Protein AF-A0A925XGK1-F1 (afdb_monomer)

Structure (mmCIF, N/CA/C/O backbone):
data_AF-A0A925XGK1-F1
#
_entry.id   AF-A0A925XGK1-F1
#
loop_
_atom_site.group_PDB
_atom_site.id
_atom_site.type_symbol
_atom_site.label_atom_id
_atom_site.label_alt_id
_atom_site.label_comp_id
_atom_site.label_asym_id
_atom_site.label_entity_id
_atom_site.label_seq_id
_atom_site.pdbx_PDB_ins_code
_atom_site.Cartn_x
_atom_site.Cartn_y
_atom_site.Cartn_z
_atom_site.occupancy
_atom_site.B_iso_or_equiv
_atom_site.auth_seq_id
_atom_site.auth_comp_id
_atom_site.auth_asym_id
_atom_site.auth_atom_id
_atom_site.pdbx_PDB_model_num
ATOM 1 N N . TYR A 1 1 ? 13.529 5.494 22.001 1.00 46.81 1 TYR A N 1
ATOM 2 C CA . TYR A 1 1 ? 13.544 4.474 20.937 1.00 46.81 1 TYR A CA 1
ATOM 3 C C . TYR A 1 1 ? 12.611 4.775 19.747 1.00 46.81 1 TYR A C 1
ATOM 5 O O . TYR A 1 1 ? 12.605 3.962 18.846 1.00 46.81 1 TYR A O 1
ATOM 13 N N . GLY A 1 2 ? 11.922 5.930 19.652 1.00 55.75 2 GLY A N 1
ATOM 14 C CA . GLY A 1 2 ? 11.015 6.259 18.523 1.00 55.75 2 GLY A CA 1
ATOM 15 C C . GLY A 1 2 ? 11.553 7.299 17.528 1.00 55.75 2 GLY A C 1
ATOM 16 O O . GLY A 1 2 ? 10.854 8.252 17.202 1.00 55.75 2 GLY A O 1
ATOM 17 N N . GLY A 1 3 ? 12.826 7.194 17.136 1.00 71.06 3 GLY A N 1
ATOM 18 C CA . GLY A 1 3 ? 13.489 8.176 16.258 1.00 71.06 3 GLY A CA 1
ATOM 19 C C . GLY A 1 3 ? 13.771 7.683 14.837 1.00 71.06 3 GLY A C 1
ATOM 20 O O . GLY A 1 3 ? 14.239 8.467 14.012 1.00 71.06 3 GLY A O 1
ATOM 21 N N . HIS A 1 4 ? 13.531 6.398 14.554 1.00 84.62 4 HIS A N 1
ATOM 22 C CA . HIS A 1 4 ? 13.812 5.815 13.245 1.00 84.62 4 HIS A CA 1
ATOM 23 C C . HIS A 1 4 ? 12.604 5.981 12.326 1.00 84.62 4 HIS A C 1
ATOM 25 O O . HIS A 1 4 ? 11.473 5.666 12.690 1.00 84.62 4 HIS A O 1
ATOM 31 N N . ILE A 1 5 ? 12.849 6.497 11.125 1.00 86.88 5 ILE A N 1
ATOM 32 C CA . ILE A 1 5 ? 11.824 6.633 10.094 1.00 86.88 5 ILE A CA 1
ATOM 33 C C . ILE A 1 5 ? 11.998 5.461 9.142 1.00 86.88 5 ILE A C 1
ATOM 35 O O . ILE A 1 5 ? 13.037 5.348 8.484 1.00 86.88 5 ILE A O 1
ATOM 39 N N . LYS A 1 6 ? 10.962 4.622 9.051 1.00 89.31 6 LYS A N 1
ATOM 40 C CA . LYS A 1 6 ? 10.951 3.443 8.178 1.00 89.31 6 LYS A CA 1
ATOM 41 C C . LYS A 1 6 ? 11.207 3.874 6.740 1.00 89.31 6 LYS A C 1
ATOM 43 O O . LYS A 1 6 ? 10.460 4.708 6.222 1.00 89.31 6 LYS A O 1
ATOM 48 N N . GLY A 1 7 ? 12.207 3.295 6.081 1.00 92.56 7 GLY A N 1
ATOM 49 C CA . GLY A 1 7 ? 12.315 3.396 4.621 1.00 92.56 7 GLY A CA 1
ATOM 50 C C . GLY A 1 7 ? 11.130 2.694 3.935 1.00 92.56 7 GLY A C 1
ATOM 51 O O . GLY A 1 7 ? 10.443 1.909 4.588 1.00 92.56 7 GLY A O 1
ATOM 52 N N . PRO A 1 8 ? 10.866 2.929 2.642 1.00 94.31 8 PRO A N 1
ATOM 53 C CA . PRO A 1 8 ? 9.754 2.292 1.927 1.00 94.31 8 PRO A CA 1
ATOM 54 C C . PRO A 1 8 ? 9.686 0.764 2.040 1.00 94.31 8 PRO A C 1
ATOM 56 O O . PRO A 1 8 ? 8.623 0.213 2.320 1.00 94.31 8 PRO A O 1
ATOM 59 N N . VAL A 1 9 ? 10.821 0.075 1.884 1.00 94.00 9 VAL A N 1
ATOM 60 C CA . VAL A 1 9 ? 10.890 -1.392 2.017 1.00 94.00 9 VAL A CA 1
ATOM 61 C C . VAL A 1 9 ? 10.566 -1.823 3.445 1.00 94.00 9 VAL A C 1
ATOM 63 O O . VAL A 1 9 ? 9.753 -2.715 3.663 1.00 94.00 9 VAL A O 1
ATOM 66 N N . GLU A 1 10 ? 11.176 -1.166 4.432 1.00 93.12 10 GLU A N 1
ATOM 67 C CA . GLU A 1 10 ? 10.929 -1.452 5.845 1.00 93.12 10 GLU A CA 1
ATOM 68 C C . GLU A 1 10 ? 9.467 -1.195 6.221 1.00 93.12 10 GLU A C 1
ATOM 70 O O . GLU A 1 10 ? 8.875 -1.984 6.955 1.00 93.12 10 GLU A O 1
ATOM 75 N N . HIS A 1 11 ? 8.872 -0.125 5.695 1.00 92.94 11 HIS A N 1
ATOM 76 C CA . HIS A 1 11 ? 7.476 0.231 5.909 1.00 92.94 11 HIS A CA 1
ATOM 77 C C . HIS A 1 11 ? 6.541 -0.865 5.388 1.00 92.94 11 HIS A C 1
ATOM 79 O O . HIS A 1 11 ? 5.687 -1.334 6.139 1.00 92.94 11 HIS A O 1
ATOM 85 N N . LEU A 1 12 ? 6.752 -1.330 4.152 1.00 94.12 12 LEU A N 1
ATOM 86 C CA . LEU A 1 12 ? 5.926 -2.372 3.541 1.00 94.12 12 LEU A CA 1
ATOM 87 C C . LEU A 1 12 ? 6.103 -3.734 4.227 1.00 94.12 12 LEU A C 1
ATOM 89 O O . LEU A 1 12 ? 5.119 -4.399 4.537 1.00 94.12 12 LEU A O 1
ATOM 93 N N . VAL A 1 13 ? 7.337 -4.127 4.558 1.00 94.00 13 VAL A N 1
ATOM 94 C CA . VAL A 1 13 ? 7.600 -5.371 5.306 1.00 94.00 13 VAL A CA 1
ATOM 95 C C . VAL A 1 13 ? 6.985 -5.315 6.707 1.00 94.00 13 VAL A C 1
ATOM 97 O O . VAL A 1 13 ? 6.433 -6.305 7.185 1.00 94.00 13 VAL A O 1
ATOM 100 N N . THR A 1 14 ? 7.060 -4.165 7.376 1.00 93.00 14 THR A N 1
ATOM 101 C CA . THR A 1 14 ? 6.444 -3.960 8.694 1.00 93.00 14 THR A CA 1
ATOM 102 C C . THR A 1 14 ? 4.926 -4.071 8.606 1.00 93.00 14 THR A C 1
ATOM 104 O O . THR A 1 14 ? 4.324 -4.784 9.405 1.00 93.00 14 THR A O 1
ATOM 107 N N . LEU A 1 15 ? 4.319 -3.449 7.593 1.00 94.19 15 LEU A N 1
ATOM 108 C CA . LEU A 1 15 ? 2.895 -3.573 7.297 1.00 94.19 15 LEU A CA 1
ATOM 109 C C . LEU A 1 15 ? 2.492 -5.036 7.101 1.00 94.19 15 LEU A C 1
ATOM 111 O O . LEU A 1 15 ? 1.549 -5.499 7.739 1.00 94.19 15 LEU A O 1
ATOM 115 N N . MET A 1 16 ? 3.244 -5.783 6.291 1.00 94.56 16 MET A N 1
ATOM 116 C CA . MET A 1 16 ? 2.980 -7.203 6.062 1.00 94.56 16 MET A CA 1
ATOM 117 C C . MET A 1 16 ? 3.029 -8.019 7.354 1.00 94.56 16 MET A C 1
ATOM 119 O O . MET A 1 16 ? 2.126 -8.808 7.622 1.00 94.56 16 MET A O 1
ATOM 123 N N . LYS A 1 17 ? 4.035 -7.777 8.200 1.00 94.25 17 LYS A N 1
ATOM 124 C CA . LYS A 1 17 ? 4.148 -8.433 9.510 1.00 94.25 17 LYS A CA 1
ATOM 125 C C . LYS A 1 17 ? 2.985 -8.090 10.436 1.00 94.25 17 LYS A C 1
ATOM 127 O O . LYS A 1 17 ? 2.462 -8.978 11.106 1.00 94.25 17 LYS A O 1
ATOM 132 N N . HIS A 1 18 ? 2.554 -6.830 10.470 1.00 94.88 18 HIS A N 1
ATOM 133 C CA . HIS A 1 18 ? 1.402 -6.424 11.272 1.00 94.88 18 HIS A CA 1
ATOM 134 C C . HIS A 1 18 ? 0.115 -7.107 10.805 1.00 94.88 18 HIS A C 1
ATOM 136 O O . HIS A 1 18 ? -0.667 -7.543 11.645 1.00 94.88 18 HIS A O 1
ATOM 142 N N . LEU A 1 19 ? -0.073 -7.281 9.499 1.00 95.56 19 LEU A N 1
ATOM 143 C CA . LEU A 1 19 ? -1.229 -7.989 8.945 1.00 95.56 19 LEU A CA 1
ATOM 144 C C . LEU A 1 19 ? -1.120 -9.521 9.030 1.00 95.56 19 LEU A C 1
ATOM 146 O O . LEU A 1 19 ? -2.114 -10.200 8.812 1.00 95.56 19 LEU A O 1
ATOM 150 N N . GLY A 1 20 ? 0.046 -10.073 9.385 1.00 94.62 20 GLY A N 1
ATOM 151 C CA . GLY A 1 20 ? 0.262 -11.525 9.410 1.00 94.62 20 GLY A CA 1
ATOM 152 C C . GLY A 1 20 ? 0.371 -12.140 8.012 1.00 94.62 20 GLY A C 1
ATOM 153 O O . GLY A 1 20 ? -0.031 -13.276 7.808 1.00 94.62 20 GLY A O 1
ATOM 154 N N . ILE A 1 21 ? 0.876 -11.376 7.042 1.00 94.38 21 ILE A N 1
ATOM 155 C CA . ILE A 1 21 ? 1.045 -11.830 5.662 1.00 94.38 21 ILE A CA 1
ATOM 156 C C . ILE A 1 21 ? 2.340 -12.646 5.551 1.00 94.38 21 ILE A C 1
ATOM 158 O O . ILE A 1 21 ? 3.432 -12.108 5.749 1.00 94.38 21 ILE A O 1
ATOM 162 N N . ASP A 1 22 ? 2.216 -13.915 5.158 1.00 89.56 22 ASP A N 1
ATOM 163 C CA . ASP A 1 22 ? 3.345 -14.854 5.050 1.00 89.56 22 ASP A CA 1
ATOM 164 C C . ASP A 1 22 ? 4.051 -14.839 3.684 1.00 89.56 22 ASP A C 1
ATOM 166 O O . ASP A 1 22 ? 5.193 -15.284 3.559 1.00 89.56 22 ASP A O 1
ATOM 170 N N . ALA A 1 23 ? 3.392 -14.319 2.646 1.00 89.56 23 ALA A N 1
ATOM 171 C CA . ALA A 1 23 ? 3.915 -14.283 1.283 1.00 89.56 23 ALA A CA 1
ATOM 172 C C . ALA A 1 23 ? 3.747 -12.899 0.653 1.00 89.56 23 ALA A C 1
ATOM 174 O O . ALA A 1 23 ? 2.714 -12.247 0.807 1.00 89.56 23 ALA A O 1
ATOM 175 N N . VAL A 1 24 ? 4.765 -12.457 -0.089 1.00 90.19 24 VAL A N 1
ATOM 176 C CA . VAL A 1 24 ? 4.734 -11.178 -0.810 1.00 90.19 24 VAL A CA 1
ATOM 177 C C . VAL A 1 24 ? 3.602 -11.203 -1.838 1.00 90.19 24 VAL A C 1
ATOM 179 O O . VAL A 1 24 ? 3.591 -12.102 -2.679 1.00 90.19 24 VAL A O 1
ATOM 182 N N . PRO A 1 25 ? 2.647 -10.256 -1.788 1.00 91.06 25 PRO A N 1
ATOM 183 C CA . PRO A 1 25 ? 1.594 -10.185 -2.785 1.00 91.06 25 PRO A CA 1
ATOM 184 C C . PRO A 1 25 ? 2.161 -9.767 -4.141 1.00 91.06 25 PRO A C 1
ATOM 186 O O . PRO A 1 25 ? 3.125 -9.005 -4.214 1.00 91.06 25 PRO A O 1
ATOM 189 N N . GLY A 1 26 ? 1.533 -10.231 -5.220 1.00 89.19 26 GLY A N 1
ATOM 190 C CA . GLY A 1 26 ? 1.741 -9.619 -6.532 1.00 89.19 26 GLY A CA 1
ATOM 191 C C . GLY A 1 26 ? 0.757 -8.486 -6.825 1.00 89.19 26 GLY A C 1
ATOM 192 O O . GLY A 1 26 ? 0.951 -7.752 -7.791 1.00 89.19 26 GLY A O 1
ATOM 193 N N . VAL A 1 27 ? -0.285 -8.328 -5.997 1.00 90.44 27 VAL A N 1
ATOM 194 C CA . VAL A 1 27 ? -1.252 -7.222 -6.059 1.00 90.44 27 VAL A CA 1
ATOM 195 C C . VAL A 1 27 ? -1.419 -6.587 -4.666 1.00 90.44 27 VAL A C 1
ATOM 197 O O . VAL A 1 27 ? -2.024 -7.215 -3.793 1.00 90.44 27 VAL A O 1
ATOM 200 N N . PRO A 1 28 ? -0.912 -5.366 -4.424 1.00 90.75 28 PRO A N 1
ATOM 201 C CA . PRO A 1 28 ? -0.033 -4.592 -5.304 1.00 90.75 28 PRO A CA 1
ATOM 202 C C . PRO A 1 28 ? 1.344 -5.255 -5.471 1.00 90.75 28 PRO A C 1
ATOM 204 O O . PRO A 1 28 ? 1.774 -6.035 -4.622 1.00 90.75 28 PRO A O 1
ATOM 207 N N . ASP A 1 29 ? 2.042 -4.936 -6.566 1.00 89.94 29 ASP A N 1
ATOM 208 C CA . ASP A 1 29 ? 3.413 -5.408 -6.786 1.00 89.94 29 ASP A CA 1
ATOM 209 C C . ASP A 1 29 ? 4.374 -4.733 -5.799 1.00 89.94 29 ASP A C 1
ATOM 211 O O . ASP A 1 29 ? 4.444 -3.505 -5.713 1.00 89.94 29 ASP A O 1
ATOM 215 N N . PHE A 1 30 ? 5.151 -5.543 -5.079 1.00 90.94 30 PHE A N 1
ATOM 216 C CA . PHE A 1 30 ? 6.044 -5.064 -4.024 1.00 90.94 30 PHE A CA 1
ATOM 217 C C . PHE A 1 30 ? 7.051 -4.018 -4.517 1.00 90.94 30 PHE A C 1
ATOM 219 O O . PHE A 1 30 ? 7.270 -3.003 -3.849 1.00 90.94 30 PHE A O 1
ATOM 226 N N . ASN A 1 31 ? 7.668 -4.239 -5.682 1.00 90.38 31 ASN A N 1
ATOM 227 C CA . ASN A 1 31 ? 8.675 -3.321 -6.201 1.00 90.38 31 ASN A CA 1
ATOM 228 C C . ASN A 1 31 ? 8.020 -2.000 -6.628 1.00 90.38 31 ASN A C 1
ATOM 230 O O . ASN A 1 31 ? 8.507 -0.934 -6.248 1.00 90.38 31 ASN A O 1
ATOM 234 N N . GLN A 1 32 ? 6.877 -2.056 -7.318 1.00 89.50 32 GLN A N 1
ATOM 235 C CA . GLN A 1 32 ? 6.096 -0.867 -7.680 1.00 89.50 32 GLN A CA 1
ATOM 236 C C . GLN A 1 32 ? 5.691 -0.049 -6.452 1.00 89.50 32 GLN A C 1
ATOM 238 O O . GLN A 1 32 ? 5.907 1.164 -6.432 1.00 89.50 32 GLN A O 1
ATOM 243 N N . SER A 1 33 ? 5.196 -0.698 -5.395 1.00 93.06 33 SER A N 1
ATOM 244 C CA . SER A 1 33 ? 4.859 -0.016 -4.143 1.00 93.06 33 SER A CA 1
ATOM 245 C C . SER A 1 33 ? 6.078 0.683 -3.528 1.00 93.06 33 SER A C 1
ATOM 247 O O . SER A 1 33 ? 5.979 1.826 -3.078 1.00 93.06 33 SER A O 1
ATOM 249 N N . THR A 1 34 ? 7.257 0.050 -3.540 1.00 94.12 34 THR A N 1
ATOM 250 C CA . THR A 1 34 ? 8.485 0.682 -3.023 1.00 94.12 34 THR A CA 1
ATOM 251 C C . THR A 1 34 ? 8.981 1.837 -3.896 1.00 94.12 34 THR A C 1
ATOM 253 O O . THR A 1 34 ? 9.398 2.865 -3.355 1.00 94.12 34 THR A O 1
ATOM 256 N N . ILE A 1 35 ? 8.853 1.732 -5.224 1.00 92.94 35 ILE A N 1
ATOM 257 C CA . ILE A 1 35 ? 9.182 2.799 -6.182 1.00 92.94 35 ILE A CA 1
ATOM 258 C C . ILE A 1 35 ? 8.266 4.007 -5.984 1.00 92.94 35 ILE A C 1
ATOM 260 O O . ILE A 1 35 ? 8.761 5.132 -5.938 1.00 92.94 35 ILE A O 1
ATOM 264 N N . ALA A 1 36 ? 6.958 3.793 -5.810 1.00 92.38 36 ALA A N 1
ATOM 265 C CA . ALA A 1 36 ? 5.984 4.862 -5.569 1.00 92.38 36 ALA A CA 1
ATOM 266 C C . ALA A 1 36 ? 6.299 5.665 -4.294 1.00 92.38 36 ALA A C 1
ATOM 268 O O . ALA A 1 36 ? 6.043 6.865 -4.218 1.00 92.38 36 ALA A O 1
ATOM 269 N N . MET A 1 37 ? 6.913 5.012 -3.307 1.00 93.62 37 MET A N 1
ATOM 270 C CA . MET A 1 37 ? 7.408 5.630 -2.075 1.00 93.62 37 MET A CA 1
ATOM 271 C C . MET A 1 37 ? 8.868 6.127 -2.177 1.00 93.62 37 MET A C 1
ATOM 273 O O . MET A 1 37 ? 9.430 6.599 -1.189 1.00 93.62 37 MET A O 1
ATOM 277 N N . GLY A 1 38 ? 9.486 6.042 -3.358 1.00 91.12 38 GLY A N 1
ATOM 278 C CA . GLY A 1 38 ? 10.793 6.617 -3.689 1.00 91.12 38 GLY A CA 1
ATOM 279 C C . GLY A 1 38 ? 12.007 5.697 -3.505 1.00 91.12 38 GLY A C 1
ATOM 280 O O . GLY A 1 38 ? 13.137 6.156 -3.674 1.00 91.12 38 GLY A O 1
ATOM 281 N N . GLN A 1 39 ? 11.821 4.410 -3.196 1.00 93.88 39 GLN A N 1
ATOM 282 C CA . GLN A 1 39 ? 12.909 3.430 -3.099 1.00 93.88 39 GLN A CA 1
ATOM 283 C C . GLN A 1 39 ? 12.781 2.372 -4.196 1.00 93.88 39 GLN A C 1
ATOM 285 O O . GLN A 1 39 ? 12.092 1.372 -4.037 1.00 93.88 39 GLN A O 1
ATOM 290 N N . HIS A 1 40 ? 13.493 2.570 -5.304 1.00 93.00 40 HIS A N 1
ATOM 291 C CA . HIS A 1 40 ? 13.595 1.562 -6.357 1.00 93.00 40 HIS A CA 1
ATOM 292 C C . HIS A 1 40 ? 14.644 0.511 -5.982 1.00 93.00 40 HIS A C 1
ATOM 294 O O . HIS A 1 40 ? 15.832 0.827 -5.947 1.00 93.00 40 HIS A O 1
ATOM 300 N N . LEU A 1 41 ? 14.225 -0.722 -5.690 1.00 90.56 41 LEU A N 1
ATOM 301 C CA . LEU A 1 41 ? 15.137 -1.810 -5.328 1.00 90.56 41 LEU A CA 1
ATOM 302 C C . LEU A 1 41 ? 16.168 -2.086 -6.427 1.00 90.56 41 LEU A C 1
ATOM 304 O O . LEU A 1 41 ? 15.856 -2.028 -7.610 1.00 90.56 41 LEU A O 1
ATOM 308 N N . LEU A 1 42 ? 17.402 -2.400 -6.016 1.00 91.38 42 LEU A N 1
ATOM 309 C CA . LEU A 1 42 ? 18.543 -2.686 -6.904 1.00 91.38 42 LEU A CA 1
ATOM 310 C C . LEU A 1 42 ? 18.936 -1.542 -7.860 1.00 91.38 42 LEU A C 1
ATOM 312 O O . LEU A 1 42 ? 19.845 -1.711 -8.666 1.00 91.38 42 LEU A O 1
ATOM 316 N N . ASN A 1 43 ? 18.312 -0.369 -7.737 1.00 92.25 43 ASN A N 1
ATOM 317 C CA . ASN A 1 43 ? 18.595 0.809 -8.548 1.00 92.25 43 ASN A CA 1
ATOM 318 C C . ASN A 1 43 ? 18.798 2.045 -7.650 1.00 92.25 43 ASN A C 1
ATOM 320 O O . ASN A 1 43 ? 17.936 2.932 -7.596 1.00 92.25 43 ASN A O 1
ATOM 324 N N . PRO A 1 44 ? 19.898 2.089 -6.873 1.00 92.00 44 PRO A N 1
ATOM 325 C CA . PRO A 1 44 ? 20.175 3.210 -5.988 1.00 92.00 44 PRO A CA 1
ATOM 326 C C . PRO A 1 44 ? 20.477 4.487 -6.791 1.00 92.00 44 PRO A C 1
ATOM 328 O O . PRO A 1 44 ? 21.141 4.418 -7.824 1.00 92.00 44 PRO A O 1
ATOM 331 N N . PRO A 1 45 ? 20.055 5.670 -6.309 1.00 90.00 45 PRO A N 1
ATOM 332 C CA . PRO A 1 45 ? 20.274 6.932 -7.021 1.00 90.00 45 PRO A CA 1
ATOM 333 C C . PRO A 1 45 ? 21.741 7.395 -7.015 1.00 90.00 45 PRO A C 1
ATOM 335 O O . PRO A 1 45 ? 22.114 8.267 -7.793 1.00 90.00 45 PRO A O 1
ATOM 338 N N . SER A 1 46 ? 22.577 6.857 -6.122 1.00 90.75 46 SER A N 1
ATOM 339 C CA . SER A 1 46 ? 24.003 7.180 -6.028 1.00 90.75 46 SER A CA 1
ATOM 340 C C . SER A 1 46 ? 24.797 6.025 -5.414 1.00 90.75 46 SER A C 1
ATOM 342 O O . SER A 1 46 ? 24.219 5.087 -4.863 1.00 90.75 46 SER A O 1
ATOM 344 N N . VAL A 1 47 ? 26.129 6.139 -5.416 1.00 90.88 47 VAL A N 1
ATOM 345 C CA . VAL A 1 47 ? 27.035 5.206 -4.717 1.00 90.88 47 VAL A CA 1
ATOM 346 C C . VAL A 1 47 ? 26.789 5.121 -3.205 1.00 90.88 47 VAL A C 1
ATOM 348 O O . VAL A 1 47 ? 27.129 4.113 -2.596 1.00 90.88 47 VAL A O 1
ATOM 351 N N . ALA A 1 48 ? 26.170 6.142 -2.599 1.00 86.69 48 ALA A N 1
ATOM 352 C CA . ALA A 1 48 ? 25.795 6.136 -1.184 1.00 86.69 48 ALA A CA 1
ATOM 353 C C . ALA A 1 48 ? 24.479 5.379 -0.907 1.00 86.69 48 ALA A C 1
ATOM 355 O O . ALA A 1 48 ? 24.096 5.219 0.250 1.00 86.69 48 ALA A O 1
ATOM 356 N N . GLY A 1 49 ? 23.774 4.917 -1.945 1.00 90.75 49 GLY A N 1
ATOM 357 C CA . GLY A 1 49 ? 22.462 4.286 -1.815 1.00 90.75 49 GLY A CA 1
ATOM 358 C C . GLY A 1 49 ? 21.314 5.299 -1.796 1.00 90.75 49 GLY A C 1
ATOM 359 O O . GLY A 1 49 ? 21.372 6.335 -2.463 1.00 90.75 49 GLY A O 1
ATOM 360 N N . TRP A 1 50 ? 20.248 4.977 -1.055 1.00 91.69 50 TRP A N 1
ATOM 361 C CA . TRP A 1 50 ? 19.061 5.825 -0.893 1.00 91.69 50 TRP A CA 1
ATOM 362 C C . TRP A 1 50 ? 19.184 6.729 0.337 1.00 91.69 50 TRP A C 1
ATOM 364 O O . TRP A 1 50 ? 19.699 6.315 1.375 1.00 91.69 50 TRP A O 1
ATOM 374 N N . ALA A 1 51 ? 18.662 7.954 0.238 1.00 87.00 51 ALA A N 1
ATOM 375 C CA . ALA A 1 51 ? 18.588 8.863 1.378 1.00 87.00 51 ALA A CA 1
ATOM 376 C C . ALA A 1 51 ? 17.744 8.244 2.505 1.00 87.00 51 ALA A C 1
ATOM 378 O O . ALA A 1 51 ? 16.715 7.638 2.239 1.00 87.00 51 ALA A O 1
ATOM 379 N N . GLY A 1 52 ? 18.177 8.376 3.760 1.00 87.69 52 GLY A N 1
ATOM 380 C CA . GLY A 1 52 ? 17.491 7.812 4.928 1.00 87.69 52 GLY A CA 1
ATOM 381 C C . GLY A 1 52 ? 16.751 8.850 5.776 1.00 87.69 52 GLY A C 1
ATOM 382 O O . GLY A 1 52 ? 16.877 10.061 5.582 1.00 87.69 52 GLY A O 1
ATOM 383 N N . GLY A 1 53 ? 16.010 8.375 6.780 1.00 87.62 53 GLY A N 1
ATOM 384 C CA . GLY A 1 53 ? 15.432 9.231 7.816 1.00 87.62 53 GLY A CA 1
ATOM 385 C C . GLY A 1 53 ? 14.366 10.197 7.288 1.00 87.62 53 GLY A C 1
ATOM 386 O O . GLY A 1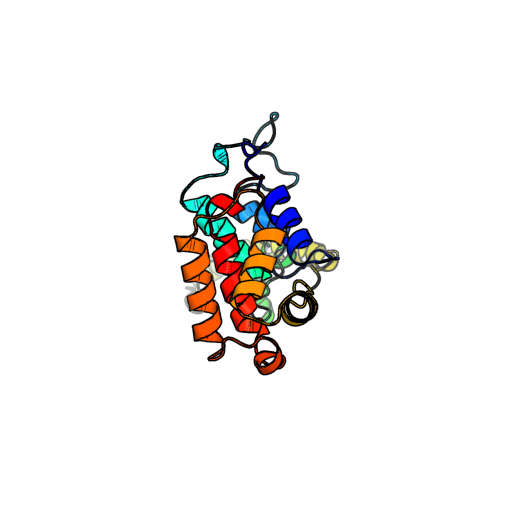 53 ? 13.446 9.800 6.577 1.00 87.62 53 GLY A O 1
ATOM 387 N N . LYS A 1 54 ? 14.494 11.487 7.636 1.00 88.00 54 LYS A N 1
ATOM 388 C CA . LYS A 1 54 ? 13.507 12.537 7.308 1.00 88.00 54 LYS A CA 1
ATOM 389 C C . LYS A 1 54 ? 13.286 12.737 5.807 1.00 88.00 54 LYS A C 1
ATOM 391 O O . LYS A 1 54 ? 12.234 13.238 5.433 1.00 88.00 54 LYS A O 1
ATOM 396 N N . ALA A 1 55 ? 14.226 12.314 4.959 1.00 88.19 55 ALA A N 1
ATOM 397 C CA . ALA A 1 55 ? 14.060 12.357 3.506 1.00 88.19 55 ALA A CA 1
ATOM 398 C C . ALA A 1 55 ? 12.840 11.547 3.023 1.00 88.19 55 ALA A C 1
ATOM 400 O O . ALA A 1 55 ? 12.257 11.875 1.994 1.00 88.19 55 ALA A O 1
ATOM 401 N N . TRP A 1 56 ? 12.414 10.536 3.791 1.00 90.25 56 TRP A N 1
ATOM 402 C CA . TRP A 1 56 ? 11.240 9.718 3.485 1.00 90.25 56 TRP A CA 1
ATOM 403 C C . TRP A 1 56 ? 9.906 10.298 3.963 1.00 90.25 56 TRP A C 1
ATOM 405 O O . TRP A 1 56 ? 8.865 9.675 3.747 1.00 90.25 56 TRP A O 1
ATOM 415 N N . ILE A 1 57 ? 9.921 11.462 4.617 1.00 88.38 57 ILE A N 1
ATOM 416 C CA . ILE A 1 57 ? 8.726 12.129 5.138 1.00 88.38 57 ILE A CA 1
ATOM 417 C C . ILE A 1 57 ? 8.576 13.463 4.422 1.00 88.38 57 ILE A C 1
ATOM 419 O O . ILE A 1 57 ? 9.094 14.498 4.835 1.00 88.38 57 ILE A O 1
ATOM 423 N N . THR A 1 58 ? 7.836 13.412 3.321 1.00 89.94 58 THR A N 1
ATOM 424 C CA . THR A 1 58 ? 7.348 14.576 2.583 1.00 89.94 58 THR A CA 1
ATOM 425 C C . THR A 1 58 ? 5.839 14.423 2.393 1.00 89.94 58 THR A C 1
ATOM 427 O O . THR A 1 58 ? 5.345 13.293 2.439 1.00 89.94 58 THR A O 1
ATOM 430 N N . PRO A 1 59 ? 5.082 15.509 2.150 1.00 89.44 59 PRO A N 1
ATOM 431 C CA . PRO A 1 59 ? 3.642 15.402 1.912 1.00 89.44 59 PRO A CA 1
ATOM 432 C C . PRO A 1 59 ? 3.286 14.381 0.819 1.00 89.44 59 PRO A C 1
ATOM 434 O O . PRO A 1 59 ? 2.394 13.560 1.010 1.00 89.44 59 PRO A O 1
ATOM 437 N N . GLY A 1 60 ? 4.040 14.362 -0.287 1.00 91.06 60 GLY A N 1
ATOM 438 C CA . GLY A 1 60 ? 3.83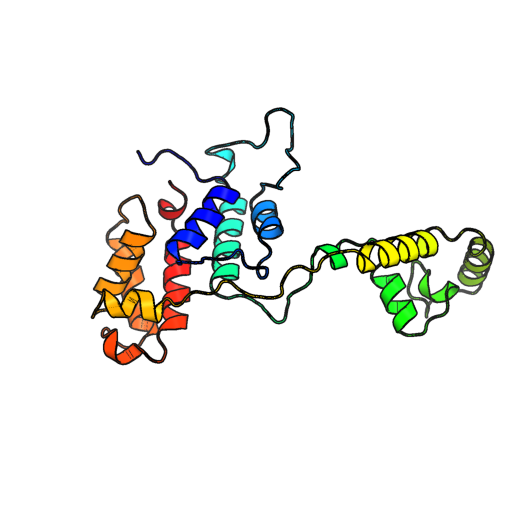0 13.404 -1.377 1.00 91.06 60 GLY A CA 1
ATOM 439 C C . GLY A 1 60 ? 4.111 11.953 -0.976 1.00 91.06 60 GLY A C 1
ATOM 440 O O . GLY A 1 60 ? 3.334 11.063 -1.310 1.00 91.06 60 GLY A O 1
ATOM 441 N N . LEU A 1 61 ? 5.176 11.705 -0.208 1.00 91.69 61 LEU A N 1
ATOM 442 C CA . LEU A 1 61 ? 5.516 10.354 0.247 1.00 91.69 61 LEU A CA 1
ATOM 443 C C . LEU A 1 61 ? 4.568 9.830 1.330 1.00 91.69 61 LEU A C 1
ATOM 445 O O . LEU A 1 61 ? 4.315 8.630 1.380 1.00 91.69 61 LEU A O 1
ATOM 449 N N . LEU A 1 62 ? 4.014 10.706 2.172 1.00 91.38 62 LEU A N 1
ATOM 450 C CA . LEU A 1 62 ? 2.972 10.327 3.130 1.00 91.38 62 LEU A CA 1
ATOM 451 C C . LEU A 1 62 ? 1.696 9.871 2.412 1.00 91.38 62 LEU A C 1
ATOM 453 O O . LEU A 1 62 ? 1.128 8.844 2.779 1.00 91.38 62 LEU A O 1
ATOM 457 N N . ILE A 1 63 ? 1.298 10.573 1.345 1.00 92.75 63 ILE A N 1
ATOM 458 C CA . ILE A 1 63 ? 0.183 10.150 0.485 1.00 92.75 63 ILE A CA 1
ATOM 459 C C . ILE A 1 63 ? 0.502 8.804 -0.178 1.00 92.75 63 ILE A C 1
ATOM 461 O O . ILE A 1 63 ? -0.324 7.896 -0.135 1.00 92.75 63 ILE A O 1
ATOM 465 N N . ALA A 1 64 ? 1.706 8.640 -0.739 1.00 93.81 64 ALA A N 1
ATOM 466 C CA . ALA A 1 64 ? 2.115 7.385 -1.372 1.00 93.81 64 ALA A CA 1
ATOM 467 C C . ALA A 1 64 ? 2.049 6.192 -0.402 1.00 93.81 64 ALA A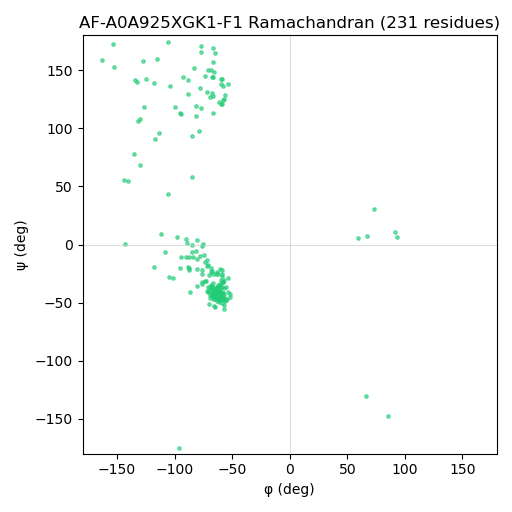 C 1
ATOM 469 O O . ALA A 1 64 ? 1.553 5.129 -0.764 1.00 93.81 64 ALA A O 1
ATOM 470 N N . ARG A 1 65 ? 2.479 6.377 0.850 1.00 94.31 65 ARG A N 1
ATOM 471 C CA . ARG A 1 65 ? 2.384 5.353 1.904 1.00 94.31 65 ARG A CA 1
ATOM 472 C C . ARG A 1 65 ? 0.942 4.987 2.236 1.00 94.31 65 ARG A C 1
ATOM 474 O O . ARG A 1 65 ? 0.623 3.804 2.317 1.00 94.31 65 ARG A O 1
ATOM 481 N N . GLY A 1 66 ? 0.068 5.985 2.381 1.00 93.75 66 GLY A N 1
ATOM 482 C CA . GLY A 1 66 ? -1.367 5.760 2.566 1.00 93.75 66 GLY A CA 1
ATOM 483 C C . GLY A 1 66 ? -1.974 4.976 1.399 1.00 93.75 66 GLY A C 1
ATOM 484 O O . GLY A 1 66 ? -2.690 4.000 1.618 1.00 93.75 66 GLY A O 1
ATOM 485 N N . ASN A 1 67 ? -1.621 5.334 0.162 1.00 94.00 67 ASN A N 1
ATOM 486 C CA . ASN A 1 67 ? -2.080 4.626 -1.034 1.00 94.00 67 ASN A CA 1
ATOM 487 C C . ASN A 1 67 ? -1.613 3.166 -1.052 1.00 94.00 67 ASN A C 1
ATOM 489 O O . ASN A 1 67 ? -2.435 2.286 -1.278 1.00 94.00 67 ASN A O 1
ATOM 493 N N . VAL A 1 68 ? -0.346 2.890 -0.728 1.00 94.19 68 VAL A N 1
ATOM 494 C CA . VAL A 1 68 ? 0.170 1.513 -0.632 1.00 94.19 68 VAL A CA 1
ATOM 495 C C . VAL A 1 68 ? -0.561 0.725 0.456 1.00 94.19 68 VAL A C 1
ATOM 497 O O . VAL A 1 68 ? -0.947 -0.419 0.229 1.00 94.19 68 VAL A O 1
ATOM 500 N N . ALA A 1 69 ? -0.815 1.329 1.621 1.00 95.00 69 ALA A N 1
ATOM 501 C CA . ALA A 1 69 ? -1.610 0.683 2.662 1.00 95.00 69 ALA A CA 1
ATOM 502 C C . ALA A 1 69 ? -3.024 0.349 2.162 1.00 95.00 69 ALA A C 1
ATOM 504 O O . ALA A 1 69 ? -3.499 -0.765 2.366 1.00 95.00 69 ALA A O 1
ATOM 505 N N . ARG A 1 70 ? -3.675 1.281 1.455 1.00 94.94 70 ARG A N 1
ATOM 506 C CA . ARG A 1 70 ? -4.980 1.049 0.824 1.00 94.94 70 ARG A CA 1
ATOM 507 C C . ARG A 1 70 ? -4.924 -0.077 -0.205 1.00 94.94 70 ARG A C 1
ATOM 509 O O . ARG A 1 70 ? -5.816 -0.909 -0.198 1.00 94.94 70 ARG A O 1
ATOM 516 N N . GLU A 1 71 ? -3.913 -0.116 -1.064 1.00 93.25 71 GLU A N 1
ATOM 517 C CA . GLU A 1 71 ? -3.768 -1.153 -2.093 1.00 93.25 71 GLU A CA 1
ATOM 518 C C . GLU A 1 71 ? -3.570 -2.546 -1.483 1.00 93.25 71 GLU A C 1
ATOM 520 O O . GLU A 1 71 ? -4.131 -3.514 -1.984 1.00 93.25 71 GLU A O 1
ATOM 525 N N . VAL A 1 72 ? -2.820 -2.662 -0.381 1.00 94.56 72 VAL A N 1
ATOM 526 C CA . VAL A 1 72 ? -2.669 -3.940 0.336 1.00 94.56 72 VAL A CA 1
ATOM 527 C C . VAL A 1 72 ? -3.969 -4.340 1.043 1.00 94.56 72 VAL A C 1
ATOM 529 O O . VAL A 1 72 ? -4.331 -5.517 1.048 1.00 94.56 72 VAL A O 1
ATOM 532 N N . LEU A 1 73 ? -4.674 -3.376 1.645 1.00 95.19 73 LEU A N 1
ATOM 533 C CA . LEU A 1 73 ? -5.903 -3.627 2.402 1.00 95.19 73 LEU A CA 1
ATOM 534 C C . LEU A 1 73 ? -7.118 -3.877 1.511 1.00 95.19 73 LEU A C 1
ATOM 536 O O . LEU A 1 73 ? -7.985 -4.663 1.874 1.00 95.19 73 LEU A O 1
ATOM 540 N N . VAL A 1 74 ? -7.196 -3.221 0.361 1.00 93.25 74 VAL A N 1
ATOM 541 C CA . VAL A 1 74 ? -8.308 -3.294 -0.591 1.00 93.25 74 VAL A CA 1
ATOM 542 C C . VAL A 1 74 ? -7.710 -3.428 -1.998 1.00 93.25 74 VAL A C 1
ATOM 544 O O . VAL A 1 74 ? -7.609 -2.443 -2.735 1.00 93.25 74 VAL A O 1
ATOM 547 N N . PRO A 1 75 ? -7.249 -4.637 -2.360 1.00 90.19 75 PRO A N 1
ATOM 548 C CA . PRO A 1 75 ? -6.537 -4.875 -3.609 1.00 90.19 75 PRO A CA 1
ATOM 549 C C . PRO A 1 75 ? -7.477 -4.793 -4.816 1.00 90.19 75 PRO A C 1
ATOM 551 O O . PRO A 1 75 ? -8.519 -5.449 -4.855 1.00 90.19 75 PRO A O 1
ATOM 554 N N . ASP A 1 76 ? -7.077 -4.045 -5.846 1.00 87.75 76 ASP A N 1
ATOM 555 C CA . ASP A 1 76 ? -7.762 -4.061 -7.141 1.00 87.75 76 ASP A CA 1
ATOM 556 C C . ASP A 1 76 ? -7.240 -5.213 -8.010 1.00 87.75 76 ASP A C 1
ATOM 558 O O . ASP A 1 76 ? -6.254 -5.097 -8.740 1.00 87.75 76 ASP A O 1
ATOM 562 N N . MET A 1 77 ? -7.931 -6.348 -7.930 1.00 85.12 77 MET A N 1
ATOM 563 C CA . MET A 1 77 ? -7.633 -7.525 -8.750 1.00 85.12 77 MET A CA 1
ATOM 564 C C . MET A 1 77 ? -7.996 -7.324 -10.227 1.00 85.12 77 MET A C 1
ATOM 566 O O . MET A 1 77 ? -7.416 -7.973 -11.098 1.00 85.12 77 MET A O 1
ATOM 570 N N . THR A 1 78 ? -8.965 -6.453 -10.522 1.00 86.38 78 THR A N 1
ATOM 571 C CA . THR A 1 78 ? -9.480 -6.250 -11.885 1.00 86.38 78 THR A CA 1
ATOM 572 C C . THR A 1 78 ? -8.574 -5.342 -12.705 1.00 86.38 78 THR A C 1
ATOM 574 O O . THR A 1 78 ? -8.365 -5.584 -13.893 1.00 86.38 78 THR A O 1
ATOM 577 N N . GLY A 1 79 ? -7.976 -4.344 -12.055 1.00 81.88 79 GLY A N 1
ATOM 578 C CA . GLY A 1 79 ? -7.003 -3.429 -12.635 1.00 81.88 79 GLY A CA 1
ATOM 579 C C . GLY A 1 79 ? -5.582 -3.985 -12.716 1.00 81.88 79 GLY A C 1
ATOM 580 O O . GLY A 1 79 ? -4.683 -3.256 -13.140 1.00 81.88 79 GLY A O 1
ATOM 581 N N . PHE A 1 80 ? -5.343 -5.248 -12.335 1.00 82.06 80 PHE A N 1
ATOM 582 C CA . PHE A 1 80 ? -3.999 -5.822 -12.341 1.00 82.06 80 PHE A CA 1
ATOM 583 C C . PHE A 1 80 ? -3.368 -5.778 -13.738 1.00 82.06 80 PHE A C 1
ATOM 585 O O . PHE A 1 80 ? -3.842 -6.393 -14.699 1.00 82.06 80 PHE A O 1
ATOM 592 N N . ARG A 1 81 ? -2.221 -5.104 -13.824 1.00 78.31 81 ARG A N 1
ATOM 593 C CA . ARG A 1 81 ? -1.361 -5.080 -15.005 1.00 78.31 81 ARG A CA 1
ATOM 594 C C . ARG A 1 81 ? 0.035 -5.487 -14.581 1.00 78.31 81 ARG A C 1
ATOM 596 O O . ARG A 1 81 ? 0.662 -4.801 -13.782 1.00 78.31 81 ARG A O 1
ATOM 603 N N . ASP A 1 82 ? 0.519 -6.591 -15.141 1.00 79.69 82 ASP A N 1
ATOM 604 C CA . ASP A 1 82 ? 1.880 -7.039 -14.871 1.00 79.69 82 ASP A CA 1
ATOM 605 C C . ASP A 1 82 ? 2.865 -6.024 -15.456 1.00 79.69 82 ASP A C 1
ATOM 607 O O . ASP A 1 82 ? 2.950 -5.841 -16.677 1.00 79.69 82 ASP A O 1
ATOM 611 N N . TRP A 1 83 ? 3.593 -5.353 -14.565 1.00 71.56 83 TRP A N 1
ATOM 612 C CA . TRP A 1 83 ? 4.560 -4.326 -14.925 1.00 71.56 83 TRP A CA 1
ATOM 613 C C . TRP A 1 83 ? 5.607 -4.843 -15.913 1.00 71.56 83 TRP A C 1
ATOM 615 O O . TRP A 1 83 ? 5.973 -4.138 -16.854 1.00 71.56 83 TRP A O 1
ATOM 625 N N . ASN A 1 84 ? 6.028 -6.098 -15.769 1.00 75.25 84 ASN A N 1
ATOM 626 C CA . ASN A 1 84 ? 7.046 -6.686 -16.627 1.00 75.25 84 ASN A CA 1
ATOM 627 C C . ASN A 1 84 ? 6.575 -6.844 -18.083 1.00 75.25 84 ASN A C 1
ATOM 629 O O . ASN A 1 84 ? 7.388 -6.821 -19.006 1.00 75.25 84 ASN A O 1
ATOM 633 N N . PHE A 1 85 ? 5.261 -6.949 -18.304 1.00 74.75 85 PHE A N 1
ATOM 634 C CA . PHE A 1 85 ? 4.658 -6.955 -19.640 1.00 74.75 85 PHE A CA 1
ATOM 635 C C . PHE A 1 85 ? 4.173 -5.565 -20.079 1.00 74.75 85 PHE A C 1
ATOM 637 O O . PHE A 1 85 ? 4.001 -5.324 -21.272 1.00 74.75 85 PHE A O 1
ATOM 644 N N . ALA A 1 86 ? 3.956 -4.634 -19.150 1.00 66.19 86 ALA A N 1
ATOM 645 C CA . ALA A 1 86 ? 3.501 -3.279 -19.456 1.00 66.19 86 ALA A CA 1
ATOM 646 C C . ALA A 1 86 ? 4.645 -2.291 -19.755 1.00 66.19 86 ALA A C 1
ATOM 648 O O . ALA A 1 86 ? 4.399 -1.284 -20.413 1.00 66.19 86 ALA A O 1
ATOM 649 N N . ALA A 1 87 ? 5.880 -2.578 -19.329 1.00 60.59 87 ALA A N 1
ATOM 650 C CA . ALA A 1 87 ? 7.053 -1.714 -19.514 1.00 60.59 87 ALA A CA 1
ATOM 651 C C . ALA A 1 87 ? 7.634 -1.700 -20.951 1.00 60.59 87 ALA A C 1
ATOM 653 O O . ALA A 1 87 ? 8.632 -1.028 -21.210 1.00 60.59 87 ALA A O 1
ATOM 654 N N . GLY A 1 88 ? 7.042 -2.452 -21.887 1.00 61.69 88 GLY A N 1
ATOM 655 C CA . GLY A 1 88 ? 7.468 -2.504 -23.288 1.00 61.69 88 GLY A CA 1
ATOM 656 C C . GLY A 1 88 ? 7.106 -1.244 -24.078 1.00 61.69 88 GLY A C 1
ATOM 657 O O . GLY A 1 88 ? 6.043 -0.654 -23.894 1.00 61.69 88 GLY A O 1
ATOM 658 N N . THR A 1 89 ? 7.977 -0.858 -25.009 1.00 56.78 89 THR A N 1
ATOM 659 C CA . THR A 1 89 ? 7.916 0.412 -25.749 1.00 56.78 89 THR A CA 1
ATOM 660 C C . THR A 1 89 ? 6.833 0.501 -26.828 1.00 56.78 89 THR A C 1
ATOM 662 O O . THR A 1 89 ? 6.613 1.595 -27.335 1.00 56.78 89 THR A O 1
ATOM 665 N N . ASP A 1 90 ? 6.127 -0.581 -27.181 1.00 65.00 90 ASP A N 1
ATOM 666 C CA . ASP A 1 90 ? 5.165 -0.531 -28.298 1.00 65.00 90 ASP A CA 1
ATOM 667 C C . ASP A 1 90 ? 3.907 -1.395 -28.068 1.00 65.00 90 ASP A C 1
ATOM 669 O O . ASP A 1 90 ? 3.535 -2.266 -28.861 1.00 65.00 90 ASP A O 1
ATOM 673 N N . SER A 1 91 ? 3.217 -1.147 -26.946 1.00 70.44 91 SER A N 1
ATOM 674 C CA . SER A 1 91 ? 1.902 -1.758 -26.671 1.00 70.44 91 SER A CA 1
ATOM 675 C C . SER A 1 91 ? 0.870 -1.456 -27.769 1.00 70.44 91 SER A C 1
ATOM 677 O O . SER A 1 91 ? 0.025 -2.304 -28.058 1.00 70.44 91 SER A O 1
ATOM 679 N N . VAL A 1 92 ? 0.987 -0.289 -28.416 1.00 80.31 92 VAL A N 1
ATOM 680 C CA . VAL A 1 92 ? 0.131 0.166 -29.520 1.00 80.31 92 VAL A CA 1
ATOM 681 C C . VAL A 1 92 ? 0.385 -0.645 -30.785 1.00 80.31 92 VAL A C 1
ATOM 683 O O . VAL A 1 92 ? -0.567 -1.197 -31.332 1.00 80.31 92 VAL A O 1
ATOM 686 N N . LEU A 1 93 ? 1.644 -0.783 -31.217 1.00 84.06 93 LEU A N 1
ATOM 687 C CA . LEU A 1 93 ? 2.011 -1.643 -32.348 1.00 84.06 93 LEU A CA 1
ATOM 688 C C . LEU A 1 93 ? 1.518 -3.078 -32.125 1.00 84.06 93 LEU A C 1
ATOM 690 O O . LEU A 1 93 ? 0.847 -3.650 -32.982 1.00 84.06 93 LEU A O 1
ATOM 694 N N . GLY A 1 94 ? 1.763 -3.632 -30.935 1.00 82.94 94 GLY A N 1
ATOM 695 C CA . GLY A 1 94 ? 1.273 -4.961 -30.584 1.00 82.94 94 GLY A CA 1
ATOM 696 C C . GLY A 1 94 ? -0.253 -5.079 -30.569 1.00 82.94 94 GLY A C 1
ATOM 697 O O . GLY A 1 94 ? -0.768 -6.138 -30.916 1.00 82.94 94 GLY A O 1
ATOM 698 N N . SER A 1 95 ? -0.977 -4.031 -30.161 1.00 85.44 95 SER A N 1
ATOM 699 C CA . SER A 1 95 ? -2.445 -3.999 -30.237 1.00 85.44 95 SER A CA 1
ATOM 700 C C . SER A 1 95 ? -2.908 -4.011 -31.682 1.00 85.44 95 SER A C 1
ATOM 702 O O . SER A 1 95 ? -3.637 -4.914 -32.062 1.00 85.44 95 SER A O 1
ATOM 704 N N . ARG A 1 96 ? -2.395 -3.099 -32.511 1.00 87.94 96 ARG A N 1
ATOM 705 C CA . ARG A 1 96 ? -2.773 -2.981 -33.924 1.00 87.94 96 ARG A CA 1
ATOM 706 C C . ARG A 1 96 ? -2.516 -4.275 -34.698 1.00 87.94 96 ARG A C 1
ATOM 708 O O . ARG A 1 96 ? -3.376 -4.716 -35.449 1.00 87.94 96 ARG A O 1
ATOM 715 N N . LEU A 1 97 ? -1.388 -4.941 -34.454 1.00 86.69 97 LEU A N 1
ATOM 716 C CA . LEU A 1 97 ? -1.116 -6.250 -35.060 1.00 86.69 97 LEU A CA 1
ATOM 717 C C . LEU A 1 97 ? -2.136 -7.322 -34.631 1.00 86.69 97 LEU A C 1
ATOM 719 O O . LEU A 1 97 ? -2.511 -8.163 -35.443 1.00 86.69 97 LEU A O 1
ATOM 723 N N . ARG A 1 98 ? -2.611 -7.303 -33.376 1.00 86.06 98 ARG A N 1
ATOM 724 C CA . ARG A 1 98 ? -3.683 -8.207 -32.908 1.00 86.06 98 ARG A CA 1
ATOM 725 C C . ARG A 1 98 ? -5.058 -7.828 -33.453 1.00 86.06 98 ARG A C 1
ATOM 727 O O . ARG A 1 98 ? -5.869 -8.719 -33.680 1.00 86.06 98 ARG A O 1
ATOM 734 N N . ASP A 1 99 ? -5.285 -6.542 -33.685 1.00 90.12 99 ASP A N 1
ATOM 735 C CA . ASP A 1 99 ? -6.514 -6.001 -34.268 1.00 90.12 99 ASP A CA 1
ATOM 736 C C . ASP A 1 99 ? -6.579 -6.227 -35.795 1.00 90.12 99 ASP A C 1
ATOM 738 O O . ASP A 1 99 ? -7.574 -5.889 -36.430 1.00 90.12 99 ASP A O 1
ATOM 742 N N . GLY A 1 100 ? -5.538 -6.832 -36.388 1.00 88.75 100 GLY A N 1
ATOM 743 C CA . GLY A 1 100 ? -5.504 -7.259 -37.788 1.00 88.75 100 GLY A CA 1
ATOM 744 C C . GLY A 1 100 ? -4.945 -6.228 -38.769 1.00 88.75 100 GLY A C 1
ATOM 745 O O . GLY A 1 100 ? -5.058 -6.431 -39.976 1.00 88.75 100 GLY A O 1
ATOM 746 N N . TYR A 1 101 ? -4.341 -5.140 -38.283 1.00 87.56 101 TYR A N 1
ATOM 747 C CA . TYR A 1 101 ? -3.650 -4.180 -39.146 1.00 87.56 101 TYR A CA 1
ATOM 748 C C . TYR A 1 101 ? -2.410 -4.819 -39.788 1.00 87.56 101 TYR A C 1
ATOM 750 O O . TYR A 1 101 ? -1.699 -5.600 -39.147 1.00 87.56 101 TYR A O 1
ATOM 758 N N . ASP A 1 102 ? -2.124 -4.451 -41.039 1.00 86.44 102 ASP A N 1
ATOM 759 C CA . ASP A 1 102 ? -0.862 -4.804 -41.690 1.00 86.44 102 ASP A CA 1
ATOM 760 C C . ASP A 1 102 ? 0.340 -4.110 -41.019 1.00 86.44 102 ASP A C 1
ATOM 762 O O . ASP A 1 102 ? 0.191 -3.238 -40.161 1.00 86.44 102 ASP A O 1
ATOM 766 N N . ILE A 1 103 ? 1.557 -4.525 -41.381 1.00 82.75 103 ILE A N 1
ATOM 767 C CA . ILE A 1 103 ? 2.794 -4.016 -40.768 1.00 82.75 103 ILE A CA 1
ATOM 768 C C . ILE A 1 103 ? 2.935 -2.500 -40.969 1.00 82.75 103 ILE A C 1
ATOM 770 O O . ILE A 1 103 ? 3.341 -1.794 -40.038 1.00 82.75 103 ILE A O 1
ATOM 774 N N . GLY A 1 104 ? 2.570 -1.991 -42.145 1.00 80.69 104 GLY A N 1
ATOM 775 C CA . GLY A 1 104 ? 2.673 -0.574 -42.461 1.00 80.69 104 GLY A CA 1
ATOM 776 C C . GLY A 1 104 ? 1.743 0.268 -41.584 1.00 80.69 104 GLY A C 1
ATOM 777 O O . GLY A 1 104 ? 2.174 1.149 -40.837 1.00 80.69 104 GLY A O 1
ATOM 778 N N . ALA A 1 105 ? 0.462 -0.082 -41.570 1.00 83.31 105 ALA A N 1
ATOM 779 C CA . ALA A 1 105 ? -0.558 0.556 -40.754 1.00 83.31 105 ALA A CA 1
ATOM 780 C C . ALA A 1 105 ? -0.285 0.388 -39.249 1.00 83.31 105 ALA A C 1
ATOM 782 O O . ALA A 1 105 ? -0.451 1.327 -38.468 1.00 83.31 105 ALA A O 1
ATOM 783 N N . ALA A 1 106 ? 0.191 -0.777 -38.807 1.00 84.94 106 ALA A N 1
ATOM 784 C CA . ALA A 1 106 ? 0.479 -1.017 -37.397 1.00 84.94 106 ALA A CA 1
ATOM 785 C C . ALA A 1 106 ? 1.644 -0.148 -36.885 1.00 84.94 106 ALA A C 1
ATOM 787 O O . ALA A 1 106 ? 1.614 0.309 -35.736 1.00 84.94 106 ALA A O 1
ATOM 788 N N . THR A 1 107 ? 2.629 0.137 -37.742 1.00 82.50 107 THR A N 1
ATOM 789 C CA . THR A 1 107 ? 3.827 0.931 -37.412 1.00 82.50 107 THR A CA 1
ATOM 790 C C . THR A 1 107 ? 3.668 2.429 -37.642 1.00 82.50 107 THR A C 1
ATOM 792 O O . THR A 1 107 ? 4.587 3.195 -37.337 1.00 82.50 107 THR A O 1
ATOM 795 N N . ALA A 1 108 ? 2.488 2.870 -38.081 1.00 80.75 108 ALA A N 1
ATOM 796 C CA . ALA A 1 108 ? 2.143 4.278 -38.191 1.00 80.75 108 ALA A CA 1
ATOM 797 C C . ALA A 1 108 ? 2.376 5.023 -36.864 1.00 80.75 108 ALA A C 1
ATOM 799 O O . ALA A 1 108 ? 2.076 4.529 -35.771 1.00 80.75 108 ALA A O 1
ATOM 800 N N . VAL A 1 109 ? 2.926 6.235 -36.936 1.00 76.56 109 VAL A N 1
ATOM 801 C CA . VAL A 1 109 ? 3.070 7.110 -35.757 1.00 76.56 109 VAL A CA 1
ATOM 802 C C . VAL A 1 109 ? 1.703 7.641 -35.321 1.00 76.56 109 VAL A C 1
ATOM 804 O O . VAL A 1 109 ? 1.397 7.681 -34.132 1.00 76.56 109 VAL A O 1
ATOM 807 N N . SER A 1 110 ? 0.868 8.007 -36.290 1.00 78.12 110 SER A N 1
ATOM 808 C CA . SER A 1 110 ? -0.482 8.534 -36.110 1.00 78.12 110 SER A CA 1
ATOM 809 C C . SER A 1 110 ? -1.549 7.437 -36.245 1.00 78.12 110 SER A C 1
ATOM 811 O O . SER A 1 110 ? -1.246 6.243 -36.311 1.00 78.12 110 SER A O 1
ATOM 813 N N . ASP A 1 111 ? -2.820 7.841 -36.193 1.00 80.25 111 ASP A N 1
ATOM 814 C CA . ASP A 1 111 ? -3.958 6.970 -36.483 1.00 80.25 111 ASP A CA 1
ATOM 815 C C . ASP A 1 111 ? -3.852 6.437 -37.926 1.00 80.25 111 ASP A C 1
ATOM 817 O O . ASP A 1 111 ? -3.849 7.249 -38.860 1.00 80.25 111 ASP A O 1
ATOM 821 N N . PRO A 1 112 ? -3.790 5.107 -38.126 1.00 81.56 112 PRO A N 1
ATOM 822 C CA . PRO A 1 112 ? -3.663 4.523 -39.457 1.00 81.56 112 PRO A CA 1
ATOM 823 C C . PRO A 1 112 ? -4.817 4.913 -40.391 1.00 81.56 112 PRO A C 1
ATOM 825 O O . PRO A 1 112 ? -4.621 5.015 -41.597 1.00 81.56 112 PRO A O 1
ATOM 828 N N . SER A 1 113 ? -6.007 5.208 -39.851 1.00 82.19 113 SER A N 1
ATOM 829 C CA . SER A 1 113 ? -7.176 5.626 -40.640 1.00 82.19 113 SER A CA 1
ATOM 830 C C . SER A 1 113 ? -7.066 7.040 -41.226 1.00 82.19 113 SER A C 1
ATOM 832 O O . SER A 1 113 ? -7.853 7.416 -42.095 1.00 82.19 113 SER A O 1
ATOM 834 N N . ARG A 1 114 ? -6.100 7.838 -40.755 1.00 83.06 114 ARG A N 1
ATOM 835 C CA . ARG A 1 114 ? -5.889 9.237 -41.162 1.00 83.06 114 ARG A CA 1
ATOM 836 C C . ARG A 1 114 ? -4.597 9.433 -41.954 1.00 83.06 114 ARG A C 1
ATOM 838 O O . ARG A 1 114 ? -4.208 10.578 -42.177 1.00 83.06 114 ARG A O 1
ATOM 845 N N . MET A 1 115 ? -3.924 8.350 -42.344 1.00 80.62 115 MET A N 1
ATOM 846 C CA . MET A 1 115 ? -2.700 8.429 -43.137 1.00 80.62 115 MET A CA 1
ATOM 847 C C . MET A 1 115 ? -2.990 8.963 -44.539 1.00 80.62 115 MET A C 1
ATOM 849 O O . MET A 1 115 ? -3.880 8.481 -45.242 1.00 80.62 115 MET A O 1
ATOM 853 N N . SER A 1 116 ? -2.217 9.961 -44.957 1.00 84.19 116 SER A N 1
ATOM 854 C CA . SER A 1 116 ? -2.224 10.428 -46.339 1.00 84.19 116 SER A CA 1
ATOM 855 C C . SER A 1 116 ? -1.445 9.471 -47.246 1.00 84.19 116 SER A C 1
ATOM 857 O O . SER A 1 116 ? -0.638 8.659 -46.793 1.00 84.19 116 SER A O 1
ATOM 859 N N . THR A 1 117 ? -1.619 9.611 -48.561 1.00 79.25 117 THR A N 1
ATOM 860 C CA . THR A 1 117 ? -0.804 8.886 -49.547 1.00 79.25 117 THR A CA 1
ATOM 861 C C . THR A 1 117 ? 0.691 9.175 -49.397 1.00 79.25 117 THR A C 1
ATOM 863 O O . THR A 1 117 ? 1.508 8.287 -49.621 1.00 79.25 117 THR A O 1
ATOM 866 N N . PHE A 1 118 ? 1.061 10.387 -48.973 1.00 76.94 118 PHE A N 1
ATOM 867 C CA . PHE A 1 118 ? 2.457 10.726 -48.692 1.00 76.94 118 PHE A CA 1
ATOM 868 C C . PHE A 1 118 ? 2.996 9.969 -47.475 1.00 76.94 118 PHE A C 1
ATOM 870 O O . PHE A 1 118 ? 4.123 9.480 -47.528 1.00 76.94 118 PHE A O 1
ATOM 877 N N . ASP A 1 119 ? 2.184 9.817 -46.424 1.00 78.12 119 ASP A N 1
ATOM 878 C CA . ASP A 1 119 ? 2.556 9.047 -45.233 1.00 78.12 119 ASP A CA 1
ATOM 879 C C . ASP A 1 119 ? 2.729 7.562 -45.571 1.00 78.12 119 ASP A C 1
ATOM 881 O O . ASP A 1 119 ? 3.700 6.952 -45.138 1.00 78.12 119 ASP A O 1
ATOM 885 N N . MET A 1 120 ? 1.839 6.991 -46.395 1.00 76.69 120 MET A N 1
ATOM 886 C CA . MET A 1 120 ? 1.938 5.593 -46.846 1.00 76.69 120 MET A CA 1
ATOM 887 C C . MET A 1 120 ? 3.226 5.327 -47.635 1.00 76.69 120 MET A C 1
ATOM 889 O O . MET A 1 120 ? 3.943 4.381 -47.328 1.00 76.69 120 MET A O 1
ATOM 893 N N . VAL A 1 121 ? 3.561 6.185 -48.604 1.00 75.06 121 VAL A N 1
ATOM 894 C CA . VAL A 1 121 ? 4.767 6.020 -49.438 1.00 75.06 121 VAL A CA 1
ATOM 895 C C . VAL A 1 121 ? 6.055 6.213 -48.632 1.00 75.06 121 VAL A C 1
ATOM 897 O O . VAL A 1 121 ? 7.054 5.541 -48.891 1.00 75.06 121 VAL A O 1
ATOM 900 N N . ALA A 1 122 ? 6.064 7.136 -47.667 1.00 73.69 122 ALA A N 1
ATOM 901 C CA . ALA A 1 122 ? 7.201 7.302 -46.764 1.00 73.69 122 ALA A CA 1
ATOM 902 C C . ALA A 1 122 ? 7.413 6.044 -45.909 1.00 73.69 122 ALA A C 1
ATOM 904 O O . ALA A 1 122 ? 8.543 5.592 -45.743 1.00 73.69 122 ALA A O 1
ATOM 905 N N . LEU A 1 123 ? 6.321 5.450 -45.434 1.00 72.19 123 LEU A N 1
ATOM 906 C CA . LEU A 1 123 ? 6.350 4.282 -44.569 1.00 72.19 123 LEU A CA 1
ATOM 907 C C . LEU A 1 123 ? 6.762 3.009 -45.329 1.00 72.19 123 LEU A C 1
ATOM 909 O O . LEU A 1 123 ? 7.596 2.263 -44.829 1.00 72.19 123 LEU A O 1
ATOM 913 N N . GLU A 1 124 ? 6.292 2.826 -46.568 1.00 70.06 124 GLU A N 1
ATOM 914 C CA . GLU A 1 124 ? 6.700 1.737 -47.476 1.00 70.06 124 GLU A CA 1
ATOM 915 C C . GLU A 1 124 ? 8.209 1.775 -47.790 1.00 70.06 124 GLU A C 1
ATOM 917 O O . GLU A 1 124 ? 8.871 0.741 -47.878 1.00 70.06 124 GLU A O 1
ATOM 922 N N . ARG A 1 125 ? 8.801 2.974 -47.894 1.00 65.75 125 ARG A N 1
ATOM 923 C CA . ARG A 1 125 ? 10.260 3.133 -48.044 1.00 65.75 125 ARG A CA 1
ATOM 924 C C . ARG A 1 125 ? 11.029 2.728 -46.786 1.00 65.75 125 ARG A C 1
ATOM 926 O O . ARG A 1 125 ? 12.123 2.178 -46.902 1.00 65.75 125 ARG A O 1
ATOM 933 N N . ASP A 1 126 ? 10.452 2.977 -45.615 1.00 67.06 126 ASP A N 1
ATOM 934 C CA . ASP A 1 126 ? 11.042 2.645 -44.317 1.00 67.06 126 ASP A CA 1
ATOM 935 C C . ASP A 1 126 ? 10.846 1.165 -43.924 1.00 67.06 126 ASP A C 1
ATOM 937 O O . ASP A 1 126 ? 11.526 0.677 -43.015 1.00 67.06 126 ASP A O 1
ATOM 941 N N . GLU A 1 127 ? 9.981 0.406 -44.614 1.00 65.56 127 GLU A N 1
ATOM 942 C CA . GLU A 1 127 ? 9.712 -1.012 -44.310 1.00 65.56 127 GLU A CA 1
ATOM 943 C C . GLU A 1 127 ? 10.966 -1.892 -44.358 1.00 65.56 127 GLU A C 1
ATOM 945 O O . GLU A 1 127 ? 11.086 -2.831 -43.567 1.00 65.56 127 GLU A O 1
ATOM 950 N N . GLN A 1 128 ? 11.936 -1.566 -45.219 1.00 65.06 128 GLN A N 1
ATOM 951 C CA . GLN A 1 128 ? 13.187 -2.326 -45.320 1.00 65.06 128 GLN A CA 1
ATOM 952 C C . GLN A 1 128 ? 14.022 -2.275 -44.027 1.00 65.06 128 GLN A C 1
ATOM 954 O O . GLN A 1 128 ? 14.803 -3.194 -43.779 1.00 65.06 128 GLN A O 1
ATOM 959 N N . PHE A 1 129 ? 13.839 -1.252 -43.178 1.00 67.94 129 PHE A N 1
ATOM 960 C CA . PHE A 1 129 ? 14.571 -1.078 -41.917 1.00 67.94 129 PHE A CA 1
ATOM 961 C C . PHE A 1 129 ? 13.674 -0.549 -40.788 1.00 67.94 129 PHE A C 1
ATOM 963 O O . PHE A 1 129 ? 13.986 0.437 -40.118 1.00 67.94 129 PHE A O 1
ATOM 970 N N . ASN A 1 130 ? 12.562 -1.240 -40.522 1.00 75.75 130 ASN A N 1
ATOM 971 C CA . ASN A 1 130 ? 11.648 -0.845 -39.454 1.00 75.75 130 ASN A CA 1
ATOM 972 C C . ASN A 1 130 ? 12.156 -1.279 -38.059 1.00 75.75 130 ASN A C 1
ATOM 974 O O . ASN A 1 130 ? 11.973 -2.417 -37.598 1.00 75.75 130 ASN A O 1
ATOM 978 N N . THR A 1 131 ? 12.789 -0.344 -37.349 1.00 80.12 131 THR A N 1
ATOM 979 C CA . THR A 1 131 ? 13.299 -0.560 -35.984 1.00 80.12 131 THR A CA 1
ATOM 980 C C . THR A 1 131 ? 12.187 -0.745 -34.950 1.00 80.12 131 THR A C 1
ATOM 982 O O . THR A 1 131 ? 12.418 -1.406 -33.937 1.00 80.12 131 THR A O 1
ATOM 985 N N . ARG A 1 132 ? 10.966 -0.252 -35.210 1.00 79.12 132 ARG A N 1
ATOM 986 C CA . ARG A 1 132 ? 9.807 -0.436 -34.318 1.00 79.12 132 ARG A CA 1
ATOM 987 C C . ARG A 1 132 ? 9.342 -1.887 -34.306 1.00 79.12 132 ARG A C 1
ATOM 989 O O . ARG A 1 132 ? 9.184 -2.468 -33.235 1.00 79.12 132 ARG A O 1
ATOM 996 N N . ILE A 1 133 ? 9.220 -2.504 -35.485 1.00 81.88 133 ILE A N 1
ATOM 997 C CA . ILE A 1 133 ? 8.906 -3.939 -35.614 1.00 81.88 133 ILE A CA 1
ATOM 998 C C . ILE A 1 133 ? 9.991 -4.785 -34.965 1.00 81.88 133 ILE A C 1
ATOM 1000 O O . ILE A 1 133 ? 9.689 -5.683 -34.181 1.00 81.88 133 ILE A O 1
ATOM 1004 N N . SER A 1 134 ? 1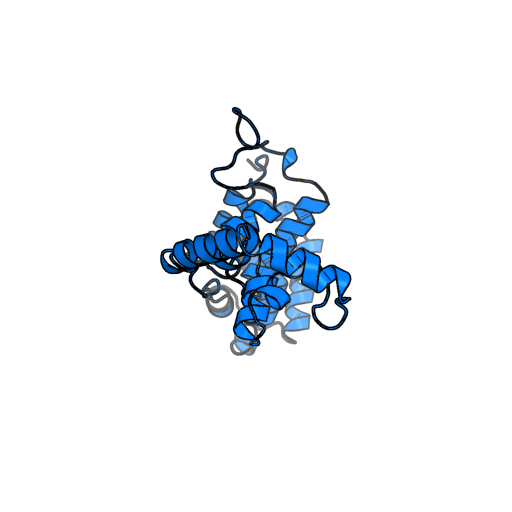1.254 -4.472 -35.248 1.00 83.12 134 SER A N 1
ATOM 1005 C CA . SER A 1 134 ? 12.386 -5.198 -34.667 1.00 83.12 134 SER A CA 1
ATOM 1006 C C . SER A 1 134 ? 12.386 -5.106 -33.134 1.00 83.12 134 SER A C 1
ATOM 1008 O O . SER A 1 134 ? 12.554 -6.119 -32.452 1.00 83.12 134 SER A O 1
ATOM 1010 N N . GLY A 1 135 ? 12.114 -3.917 -32.582 1.00 83.44 135 GLY A N 1
ATOM 1011 C CA . GLY A 1 135 ? 11.955 -3.697 -31.144 1.00 83.44 135 GLY A CA 1
ATOM 1012 C C . GLY A 1 135 ? 10.774 -4.468 -30.548 1.00 83.44 135 GLY A C 1
ATOM 1013 O O . GLY A 1 135 ? 10.925 -5.106 -29.506 1.00 83.44 135 GLY A O 1
ATOM 1014 N N . TYR A 1 136 ? 9.627 -4.486 -31.230 1.00 83.12 136 TYR A N 1
ATOM 1015 C CA . TYR A 1 136 ? 8.447 -5.242 -30.804 1.00 83.12 136 TYR A CA 1
ATOM 1016 C C . TYR A 1 136 ? 8.683 -6.756 -30.802 1.00 83.12 136 TYR A C 1
ATOM 1018 O O . TYR A 1 136 ? 8.344 -7.422 -29.824 1.00 83.12 136 TYR A O 1
ATOM 1026 N N . ILE A 1 137 ? 9.309 -7.309 -31.846 1.00 84.38 137 ILE A N 1
ATOM 1027 C CA . ILE A 1 137 ? 9.662 -8.737 -31.909 1.00 84.38 137 ILE A CA 1
ATOM 1028 C C . ILE A 1 137 ? 10.653 -9.086 -30.795 1.00 84.38 137 ILE A C 1
ATOM 1030 O O . ILE A 1 137 ? 10.469 -10.093 -30.108 1.00 84.38 137 ILE A O 1
ATOM 1034 N N . GLY A 1 138 ? 11.673 -8.249 -30.577 1.00 85.81 138 GLY A N 1
ATOM 1035 C CA . GLY A 1 138 ? 12.627 -8.420 -29.480 1.00 85.81 138 GLY A CA 1
ATOM 1036 C C . GLY A 1 138 ? 11.936 -8.430 -28.115 1.00 85.81 138 GLY A C 1
ATOM 1037 O O . GLY A 1 138 ? 12.152 -9.344 -27.315 1.00 85.81 138 GLY A O 1
ATOM 1038 N N . TRP A 1 139 ? 11.027 -7.479 -27.878 1.00 83.31 139 TRP A N 1
ATOM 1039 C CA . TRP A 1 139 ? 10.194 -7.455 -26.677 1.00 83.31 139 TRP A CA 1
ATOM 1040 C C . TRP A 1 139 ? 9.318 -8.709 -26.561 1.00 83.31 139 TRP A C 1
ATOM 1042 O O . TRP A 1 139 ? 9.279 -9.318 -25.497 1.00 83.31 139 TRP A O 1
ATOM 1052 N N . GLN A 1 140 ? 8.674 -9.164 -27.640 1.00 83.81 140 GLN A N 1
ATOM 1053 C CA . GLN A 1 140 ? 7.835 -10.366 -27.626 1.00 83.81 140 GLN A CA 1
ATOM 1054 C C . GLN A 1 140 ? 8.648 -11.623 -27.274 1.00 83.81 140 GLN A C 1
ATOM 1056 O O . GLN A 1 140 ? 8.183 -12.476 -26.516 1.00 83.81 140 GLN A O 1
ATOM 1061 N N . GLN A 1 141 ? 9.868 -11.750 -27.802 1.00 87.62 141 GLN A N 1
ATOM 1062 C CA . GLN A 1 141 ? 10.776 -12.848 -27.466 1.00 87.62 141 GLN A CA 1
ATOM 1063 C C . GLN A 1 141 ? 11.215 -12.803 -25.997 1.00 87.62 141 GLN A C 1
ATOM 1065 O O . GLN A 1 141 ? 11.287 -13.854 -25.359 1.00 87.62 141 GLN A O 1
ATOM 1070 N N . ALA A 1 142 ? 11.483 -11.611 -25.458 1.00 84.62 142 ALA A N 1
ATOM 1071 C CA . ALA A 1 142 ? 11.810 -11.424 -24.046 1.00 84.62 142 ALA A CA 1
ATOM 1072 C C . ALA A 1 142 ? 10.608 -11.740 -23.142 1.00 84.62 142 ALA A C 1
ATOM 1074 O O . ALA A 1 142 ? 10.736 -12.518 -22.199 1.00 84.62 142 ALA A O 1
ATOM 1075 N N . ALA A 1 143 ? 9.425 -11.227 -23.484 1.00 82.50 143 ALA A N 1
ATOM 1076 C CA . ALA A 1 143 ? 8.177 -11.437 -22.758 1.00 82.50 143 ALA A CA 1
ATOM 1077 C C . ALA A 1 143 ? 7.807 -12.926 -22.651 1.00 82.50 143 ALA A C 1
ATOM 1079 O O . ALA A 1 143 ? 7.342 -13.370 -21.609 1.00 82.50 143 ALA A O 1
ATOM 1080 N N . ARG A 1 144 ? 8.079 -13.734 -23.688 1.00 84.50 144 ARG A N 1
ATOM 1081 C CA . ARG A 1 144 ? 7.875 -15.198 -23.650 1.00 84.50 144 ARG A CA 1
ATOM 1082 C C . ARG A 1 144 ? 8.759 -15.925 -22.634 1.00 84.50 144 ARG A C 1
ATOM 1084 O O . ARG A 1 144 ? 8.416 -17.030 -22.229 1.00 84.50 144 ARG A O 1
ATOM 1091 N N . LYS A 1 145 ? 9.909 -15.351 -22.280 1.00 88.50 145 LYS A N 1
ATOM 1092 C CA . LYS A 1 145 ? 10.857 -15.924 -21.311 1.00 88.50 145 LYS A CA 1
ATOM 1093 C C . LYS A 1 145 ? 10.646 -15.381 -19.901 1.00 88.50 145 LYS A C 1
ATOM 1095 O O . LYS A 1 145 ? 11.269 -15.874 -18.966 1.00 88.50 145 LYS A O 1
ATOM 1100 N N . LEU A 1 146 ? 9.826 -14.345 -19.760 1.00 84.62 146 LEU A N 1
ATOM 1101 C CA . LEU A 1 146 ? 9.623 -13.665 -18.499 1.00 84.62 146 LEU A CA 1
ATOM 1102 C C . LEU A 1 146 ? 8.687 -14.475 -17.598 1.00 84.62 146 LEU A C 1
ATOM 1104 O O . LEU A 1 146 ? 7.643 -14.953 -18.038 1.00 84.62 146 LEU A O 1
ATOM 1108 N N . ILE A 1 147 ? 9.068 -14.610 -16.330 1.00 86.81 147 ILE A N 1
ATOM 1109 C CA . ILE A 1 147 ? 8.226 -15.206 -15.294 1.00 86.81 147 ILE A CA 1
ATOM 1110 C C . ILE A 1 147 ? 7.191 -14.147 -14.885 1.00 86.81 147 ILE A C 1
ATOM 1112 O O . ILE A 1 147 ? 7.601 -13.087 -14.408 1.00 86.81 147 ILE A O 1
ATOM 1116 N N . PRO A 1 148 ? 5.880 -14.390 -15.076 1.00 83.38 148 PRO A N 1
ATOM 1117 C CA . PRO A 1 148 ? 4.857 -13.420 -14.706 1.00 83.38 148 PRO A CA 1
ATOM 1118 C C . PRO A 1 148 ? 4.795 -13.195 -13.200 1.00 83.38 148 PRO A C 1
ATOM 1120 O O . PRO A 1 148 ? 4.986 -14.132 -12.417 1.00 83.38 148 PRO A O 1
ATOM 1123 N N . THR A 1 149 ? 4.440 -11.979 -12.797 1.00 84.75 149 THR A N 1
ATOM 1124 C CA . THR A 1 149 ? 4.140 -11.691 -11.395 1.00 84.75 149 THR A CA 1
ATOM 1125 C C . THR A 1 149 ? 2.863 -12.447 -10.993 1.00 84.75 149 THR A C 1
ATOM 1127 O O . THR A 1 149 ? 1.844 -12.345 -11.690 1.00 84.75 149 THR A O 1
ATOM 1130 N N . PRO A 1 150 ? 2.879 -13.223 -9.890 1.00 86.06 150 PRO A N 1
ATOM 1131 C CA . PRO A 1 150 ? 1.701 -13.943 -9.420 1.00 86.06 150 PRO A CA 1
ATOM 1132 C C . PRO A 1 150 ? 0.516 -13.003 -9.175 1.00 86.06 150 PRO A C 1
ATOM 1134 O O . PRO A 1 150 ? 0.625 -12.024 -8.449 1.00 86.06 150 PRO A O 1
ATOM 1137 N N . ARG A 1 151 ? -0.653 -13.309 -9.742 1.00 87.75 151 ARG A N 1
ATOM 1138 C CA . ARG A 1 151 ? -1.857 -12.469 -9.609 1.00 87.75 151 ARG A CA 1
ATOM 1139 C C . ARG A 1 151 ? -2.632 -12.775 -8.331 1.00 87.75 151 ARG A C 1
ATOM 1141 O O . ARG A 1 151 ? -3.791 -13.174 -8.394 1.00 87.75 151 ARG A O 1
ATOM 1148 N N . HIS A 1 152 ? -1.984 -12.648 -7.178 1.00 90.50 152 HIS A N 1
ATOM 1149 C CA . HIS A 1 152 ? -2.649 -12.805 -5.889 1.00 90.50 152 HIS A CA 1
ATOM 1150 C C . HIS A 1 152 ? -2.449 -11.575 -5.011 1.00 90.50 152 HIS A C 1
ATOM 1152 O O . HIS A 1 152 ? -1.374 -10.970 -4.969 1.00 90.50 152 HIS A O 1
ATOM 1158 N N . ALA A 1 153 ? -3.502 -11.240 -4.278 1.00 92.31 153 ALA A N 1
ATOM 1159 C CA . ALA A 1 153 ? -3.453 -10.224 -3.250 1.00 92.31 153 ALA A CA 1
ATOM 1160 C C . ALA A 1 153 ? -2.792 -10.745 -1.976 1.00 92.31 153 ALA A C 1
ATOM 1162 O O . ALA A 1 153 ? -2.558 -11.950 -1.810 1.00 92.31 153 ALA A O 1
ATOM 1163 N N . ALA A 1 154 ? -2.542 -9.817 -1.060 1.00 92.50 154 ALA A N 1
ATOM 1164 C CA . ALA A 1 154 ? -2.147 -10.125 0.300 1.00 92.50 154 ALA A CA 1
ATOM 1165 C C . ALA A 1 154 ? -3.214 -10.994 0.981 1.00 92.50 154 ALA A C 1
ATOM 1167 O O . ALA A 1 154 ? -4.389 -10.634 1.021 1.00 92.50 154 ALA A O 1
ATOM 1168 N N . GLN A 1 155 ? -2.794 -12.150 1.494 1.00 92.62 155 GLN A N 1
ATOM 1169 C CA . GLN A 1 155 ? -3.666 -13.088 2.198 1.00 92.62 155 GLN A CA 1
ATOM 1170 C C . GLN 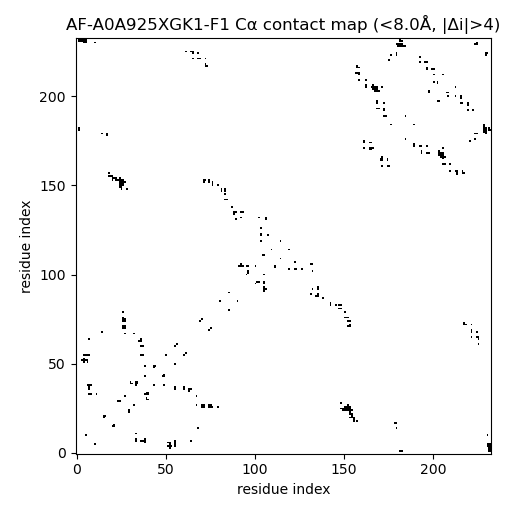A 1 155 ? -3.579 -12.810 3.700 1.00 92.62 155 GLN A C 1
ATOM 1172 O O . GLN A 1 155 ? -2.515 -12.986 4.289 1.00 92.62 155 GLN A O 1
ATOM 1177 N N . PHE A 1 156 ? -4.671 -12.329 4.293 1.00 94.94 156 PHE A N 1
ATOM 1178 C CA . PHE A 1 156 ? -4.827 -12.100 5.732 1.00 94.94 156 PHE A CA 1
ATOM 1179 C C . PHE A 1 156 ? -6.317 -11.961 6.078 1.00 94.94 156 PHE A C 1
ATOM 1181 O O . PHE A 1 156 ? -7.123 -11.625 5.207 1.00 94.94 156 PHE A O 1
ATOM 1188 N N . ASP A 1 157 ? -6.656 -12.183 7.347 1.00 95.50 157 ASP A N 1
ATOM 1189 C CA . ASP A 1 157 ? -8.021 -12.127 7.881 1.00 95.50 157 ASP A CA 1
ATOM 1190 C C . ASP A 1 157 ? -8.028 -11.272 9.160 1.00 95.50 157 ASP A C 1
ATOM 1192 O O . ASP A 1 157 ? -7.498 -11.677 10.203 1.00 95.50 157 ASP A O 1
ATOM 1196 N N . LEU A 1 158 ? -8.563 -10.048 9.072 1.00 96.56 158 LEU A N 1
ATOM 1197 C CA . LEU A 1 158 ? -8.636 -9.143 10.225 1.00 96.56 158 LEU A CA 1
ATOM 1198 C C . LEU A 1 158 ? -9.745 -9.555 11.191 1.00 96.56 158 LEU A C 1
ATOM 1200 O O . LEU A 1 158 ? -9.594 -9.384 12.401 1.00 96.56 158 LEU A O 1
ATOM 1204 N N . THR A 1 159 ? -10.831 -10.118 10.674 1.00 96.50 159 THR A N 1
ATOM 1205 C CA . THR A 1 159 ? -11.947 -10.647 11.459 1.00 96.50 159 THR A CA 1
ATOM 1206 C C . THR A 1 159 ? -11.454 -11.730 12.408 1.00 96.50 159 THR A C 1
ATOM 1208 O O . THR A 1 159 ? -11.676 -11.637 13.618 1.00 96.50 159 THR A O 1
ATOM 1211 N N . GLN A 1 160 ? -10.706 -12.709 11.895 1.00 95.12 160 GLN A N 1
ATOM 1212 C CA . GLN A 1 160 ? -10.096 -13.761 12.701 1.00 95.12 160 GLN A CA 1
ATOM 1213 C C . GLN A 1 160 ? -9.102 -13.194 13.716 1.00 95.12 160 GLN A C 1
ATOM 1215 O O . GLN A 1 160 ? -9.077 -13.650 14.859 1.00 95.12 160 GLN A O 1
ATOM 1220 N N . MET A 1 161 ? -8.311 -12.197 13.316 1.00 95.12 161 MET A N 1
ATOM 1221 C CA . MET A 1 161 ? -7.307 -11.567 14.172 1.00 95.12 161 MET A CA 1
ATOM 1222 C C . MET A 1 161 ? -7.924 -10.810 15.359 1.00 95.12 161 MET A C 1
ATOM 1224 O O . MET A 1 161 ? -7.368 -10.823 16.454 1.00 95.12 161 MET A O 1
ATOM 1228 N N . VAL A 1 162 ? -9.059 -10.139 15.147 1.00 96.06 162 VAL A N 1
ATOM 1229 C CA . VAL A 1 162 ? -9.717 -9.306 16.163 1.00 96.06 162 VAL A CA 1
ATOM 1230 C C . VAL A 1 162 ? -10.654 -10.124 17.047 1.00 96.06 162 VAL A C 1
ATOM 1232 O O . VAL A 1 162 ? -10.671 -9.925 18.261 1.00 96.06 162 VAL A O 1
ATOM 1235 N N . GLN A 1 163 ? -11.416 -11.065 16.481 1.00 93.94 163 GLN A N 1
ATOM 1236 C CA . GLN A 1 163 ? -12.426 -11.818 17.238 1.00 93.94 163 GLN A CA 1
ATOM 1237 C C . GLN A 1 163 ? -11.836 -12.668 18.374 1.00 93.94 163 GLN A C 1
ATOM 1239 O O . GLN A 1 163 ? -12.541 -12.975 19.334 1.00 93.94 163 GLN A O 1
ATOM 1244 N N . SER A 1 164 ? -10.565 -13.075 18.269 1.00 90.94 164 SER A N 1
ATOM 1245 C CA . SER A 1 164 ? -9.887 -13.851 19.313 1.00 90.94 164 SER A CA 1
ATOM 1246 C C . SER A 1 164 ? -9.464 -13.003 20.511 1.00 90.94 164 SER A C 1
ATOM 1248 O O . SER A 1 164 ? -9.278 -13.547 21.595 1.00 90.94 164 SER A O 1
ATOM 1250 N N . GLU A 1 165 ? -9.326 -11.689 20.330 1.00 94.38 165 GLU A N 1
ATOM 1251 C CA . GLU A 1 165 ? -8.680 -10.789 21.294 1.00 94.38 165 GLU A CA 1
ATOM 1252 C C . GLU A 1 165 ? -9.637 -9.717 21.842 1.00 94.38 165 GLU A C 1
ATOM 1254 O O . GLU A 1 165 ? -9.386 -9.157 22.908 1.00 94.38 165 GLU A O 1
ATOM 1259 N N . ALA A 1 166 ? -10.749 -9.439 21.151 1.00 95.31 166 ALA A N 1
ATOM 1260 C CA . ALA A 1 166 ? -11.669 -8.355 21.488 1.00 95.31 166 ALA A CA 1
ATOM 1261 C C . ALA A 1 166 ? -13.144 -8.777 21.453 1.00 95.31 166 ALA A C 1
ATOM 1263 O O . ALA A 1 166 ? -13.599 -9.496 20.561 1.00 95.31 166 ALA A O 1
ATOM 1264 N N . LYS A 1 167 ? -13.927 -8.264 22.407 1.00 96.06 167 LYS A N 1
ATOM 1265 C CA . LYS A 1 167 ? -15.392 -8.412 22.465 1.00 96.06 167 LYS A CA 1
ATOM 1266 C C . LYS A 1 167 ? -16.112 -7.135 22.053 1.00 96.06 167 LYS A C 1
ATOM 1268 O O . LYS A 1 167 ? -17.238 -7.213 21.554 1.00 96.06 167 LYS A O 1
ATOM 1273 N N . THR A 1 168 ? -15.473 -5.984 22.256 1.00 97.69 168 THR A N 1
ATOM 1274 C CA . THR A 1 168 ? -16.020 -4.663 21.918 1.00 97.69 168 THR A CA 1
ATOM 1275 C C . THR A 1 168 ? -15.216 -3.953 20.831 1.00 97.69 168 THR A C 1
ATOM 1277 O O . THR A 1 168 ? -14.042 -4.252 20.616 1.00 97.69 168 THR A O 1
ATOM 1280 N N . THR A 1 169 ? -15.822 -2.978 20.153 1.00 97.25 169 THR A N 1
ATOM 1281 C CA . THR A 1 169 ? -15.124 -2.119 19.178 1.00 97.25 169 THR A CA 1
ATOM 1282 C C . THR A 1 169 ? -13.977 -1.331 19.805 1.00 97.25 169 THR A C 1
ATOM 1284 O O . THR A 1 169 ? -12.943 -1.146 19.168 1.00 97.25 169 THR A O 1
ATOM 1287 N N . ALA A 1 170 ? -14.119 -0.919 21.067 1.00 97.69 170 ALA A N 1
ATOM 1288 C CA . ALA A 1 170 ? -13.056 -0.262 21.819 1.00 97.69 170 ALA A CA 1
ATOM 1289 C C . ALA A 1 170 ? -11.839 -1.180 22.015 1.00 97.69 170 ALA A C 1
ATOM 1291 O O . ALA A 1 170 ? -10.718 -0.780 21.711 1.00 97.69 170 ALA A O 1
ATOM 1292 N N . GLU A 1 171 ? -12.071 -2.418 22.457 1.00 97.81 171 GLU A N 1
ATOM 1293 C CA . GLU A 1 171 ? -11.017 -3.429 22.616 1.00 97.81 171 GLU A CA 1
ATOM 1294 C C . GLU A 1 171 ? -10.378 -3.801 21.272 1.00 97.81 171 GLU A C 1
ATOM 1296 O O . GLU A 1 171 ? -9.165 -3.975 21.195 1.00 97.81 171 GLU A O 1
ATOM 1301 N N . ALA A 1 172 ? -11.171 -3.874 20.198 1.00 97.56 172 ALA A N 1
ATOM 1302 C CA . ALA A 1 172 ? -10.669 -4.160 18.858 1.00 97.56 172 ALA A CA 1
ATOM 1303 C C . ALA A 1 172 ? -9.709 -3.069 18.369 1.00 97.56 172 ALA A C 1
ATOM 1305 O O . ALA A 1 172 ? -8.624 -3.371 17.873 1.00 97.56 172 ALA A O 1
ATOM 1306 N N . VAL A 1 173 ? -10.076 -1.796 18.542 1.00 97.69 173 VAL A N 1
ATOM 1307 C CA . VAL A 1 173 ? -9.202 -0.667 18.195 1.00 97.69 173 VAL A CA 1
ATOM 1308 C C . VAL A 1 173 ? -7.951 -0.663 19.067 1.00 97.69 173 VAL A C 1
ATOM 1310 O O . VAL A 1 173 ? -6.859 -0.492 18.532 1.00 97.69 173 VAL A O 1
ATOM 1313 N N . ASP A 1 174 ? -8.070 -0.906 20.373 1.00 97.38 174 ASP A N 1
ATOM 1314 C CA . ASP A 1 174 ? -6.907 -0.988 21.267 1.00 97.38 174 ASP A CA 1
ATOM 1315 C C . ASP A 1 174 ? -5.937 -2.092 20.851 1.00 97.38 174 ASP A C 1
ATOM 1317 O O . ASP A 1 174 ? -4.727 -1.865 20.798 1.00 97.38 174 ASP A O 1
ATOM 1321 N N . TYR A 1 175 ? -6.465 -3.263 20.496 1.00 97.31 175 TYR A N 1
ATOM 1322 C CA . TYR A 1 175 ? -5.673 -4.376 19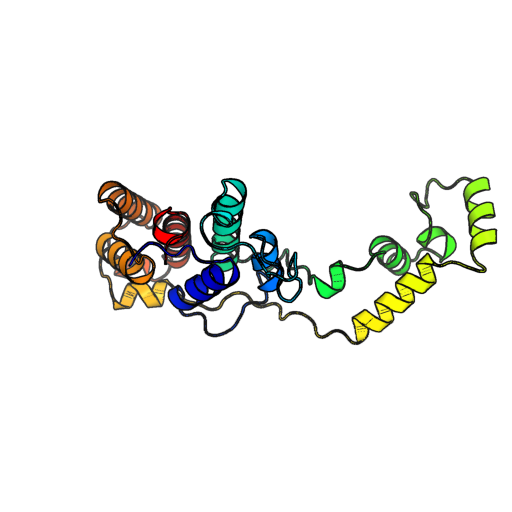.994 1.00 97.31 175 TYR A CA 1
ATOM 1323 C C . TYR A 1 175 ? -4.935 -4.010 18.698 1.00 97.31 175 TYR A C 1
ATOM 1325 O O . TYR A 1 175 ? -3.727 -4.234 18.586 1.00 97.31 175 TYR A O 1
ATOM 1333 N N . LEU A 1 176 ? -5.628 -3.403 17.729 1.00 96.94 176 LEU A N 1
ATOM 1334 C CA . LEU A 1 176 ? -5.024 -2.990 16.459 1.00 96.94 176 LEU A CA 1
ATOM 1335 C C . LEU A 1 176 ? -3.962 -1.901 16.659 1.00 96.94 176 LEU A C 1
ATOM 1337 O O . LEU A 1 176 ? -2.881 -1.988 16.074 1.00 96.94 176 LE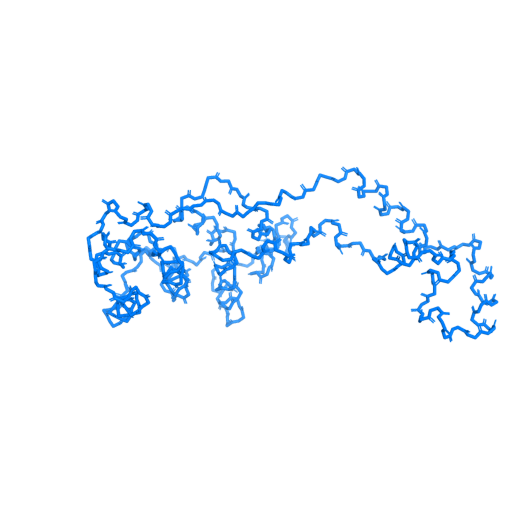U A O 1
ATOM 1341 N N . LEU A 1 177 ? -4.224 -0.909 17.515 1.00 96.31 177 LEU A N 1
ATOM 1342 C CA . LEU A 1 177 ? -3.259 0.139 17.855 1.00 96.31 177 LEU A CA 1
ATOM 1343 C C . LEU A 1 177 ? -2.021 -0.453 18.530 1.00 96.31 177 LEU A C 1
ATOM 1345 O O . LEU A 1 177 ? -0.907 -0.141 18.118 1.00 96.31 177 LEU A O 1
ATOM 1349 N N . TRP A 1 178 ? -2.201 -1.343 19.509 1.00 95.25 178 TRP A N 1
ATOM 1350 C CA . TRP A 1 178 ? -1.097 -2.044 20.169 1.00 95.25 178 TRP A CA 1
ATOM 1351 C C . TRP A 1 178 ? -0.270 -2.872 19.181 1.00 95.25 178 TRP A C 1
ATOM 1353 O O . TRP A 1 178 ? 0.960 -2.876 19.237 1.00 95.25 178 TRP A O 1
ATOM 1363 N N . ARG A 1 179 ? -0.937 -3.554 18.248 1.00 94.44 179 ARG A N 1
ATOM 1364 C CA . ARG A 1 179 ? -0.281 -4.410 17.260 1.00 94.44 179 ARG A CA 1
ATOM 1365 C C . ARG A 1 179 ? 0.501 -3.613 16.218 1.00 94.44 179 ARG A C 1
ATOM 1367 O O . ARG A 1 179 ? 1.538 -4.097 15.765 1.00 94.44 179 ARG A O 1
ATOM 1374 N N . MET A 1 180 ? -0.001 -2.450 15.798 1.00 93.94 180 MET A N 1
ATOM 1375 C CA . MET A 1 180 ? 0.511 -1.694 14.643 1.00 93.94 180 MET A CA 1
ATOM 1376 C C . MET A 1 180 ? 1.398 -0.504 15.014 1.00 93.94 180 MET A C 1
ATOM 1378 O O . MET A 1 180 ? 2.266 -0.119 14.229 1.00 93.94 180 MET A O 1
ATOM 1382 N N . LEU A 1 181 ? 1.192 0.102 16.182 1.00 92.75 181 LEU A N 1
ATOM 1383 C CA . LEU A 1 181 ? 1.907 1.305 16.592 1.00 92.75 181 LEU A CA 1
ATOM 1384 C C . LEU A 1 181 ? 2.988 0.986 17.619 1.00 92.75 181 LEU A C 1
ATOM 1386 O O . LEU A 1 181 ? 2.787 0.256 18.584 1.00 92.75 181 LEU A O 1
ATOM 1390 N N . ARG A 1 182 ? 4.158 1.596 17.424 1.00 87.94 182 ARG A N 1
ATOM 1391 C CA . ARG A 1 182 ? 5.274 1.551 18.384 1.00 87.94 182 ARG A CA 1
ATOM 1392 C C . ARG A 1 182 ? 5.179 2.651 19.441 1.00 87.94 182 ARG A C 1
ATOM 1394 O O . ARG A 1 182 ? 5.811 2.558 20.490 1.00 87.94 182 ARG A O 1
ATOM 1401 N N . VAL A 1 183 ? 4.438 3.714 19.136 1.00 87.44 183 VAL A N 1
ATOM 1402 C CA . VAL A 1 183 ? 4.291 4.909 19.969 1.00 87.44 183 VAL A CA 1
ATOM 1403 C C . VAL A 1 183 ? 2.822 5.037 20.374 1.00 87.44 183 VAL A C 1
ATOM 1405 O O . VAL A 1 183 ? 1.956 4.801 19.529 1.00 87.44 183 VAL A O 1
ATOM 1408 N N . PRO A 1 184 ? 2.519 5.404 21.633 1.00 87.00 184 PRO A N 1
ATOM 1409 C CA . PRO A 1 184 ? 1.146 5.627 22.064 1.00 87.00 184 PRO A CA 1
ATOM 1410 C C . PRO A 1 184 ? 0.460 6.704 21.224 1.00 87.00 184 PRO A C 1
ATOM 1412 O O . PRO A 1 184 ? 1.034 7.764 20.974 1.00 87.00 184 PRO A O 1
ATOM 1415 N N . THR A 1 185 ? -0.783 6.449 20.836 1.00 90.12 185 THR A N 1
ATOM 1416 C CA . THR A 1 185 ? -1.624 7.433 20.151 1.00 90.12 185 THR A CA 1
ATOM 1417 C C . THR A 1 185 ? -2.296 8.358 21.159 1.00 90.12 185 THR A C 1
ATOM 1419 O O . THR A 1 185 ? -2.598 7.967 22.290 1.00 90.12 185 THR A O 1
ATOM 1422 N N . ALA A 1 186 ? -2.589 9.590 20.745 1.00 93.06 186 ALA A N 1
ATOM 1423 C CA . ALA A 1 186 ? -3.416 10.490 21.537 1.00 93.06 186 ALA A CA 1
ATOM 1424 C C . ALA A 1 186 ? -4.816 9.894 21.778 1.00 93.06 186 ALA A C 1
ATOM 1426 O O . ALA A 1 186 ? -5.420 9.307 20.877 1.00 93.06 186 ALA A O 1
ATOM 1427 N N . LYS A 1 187 ? -5.366 10.120 22.978 1.00 95.06 187 LYS A N 1
ATOM 1428 C CA . LYS A 1 187 ? -6.706 9.643 23.356 1.00 95.06 187 LYS A CA 1
ATOM 1429 C C . LYS A 1 187 ? -7.786 10.084 22.359 1.00 95.06 187 LYS A C 1
ATOM 1431 O O . LYS A 1 187 ? -8.625 9.280 21.987 1.00 95.06 187 LYS A O 1
ATOM 1436 N N . ALA A 1 188 ? -7.717 11.326 21.875 1.00 95.75 188 ALA A N 1
ATOM 1437 C CA . ALA A 1 188 ? -8.663 11.842 20.887 1.00 95.75 188 ALA A CA 1
ATOM 1438 C C . ALA A 1 188 ? -8.658 11.033 19.576 1.00 95.75 188 ALA A C 1
ATOM 1440 O O . ALA A 1 188 ? -9.718 10.723 19.044 1.00 95.75 188 ALA A O 1
ATOM 1441 N N . THR A 1 189 ? -7.478 10.646 19.078 1.00 95.19 189 THR A N 1
ATOM 1442 C CA . THR A 1 189 ? -7.348 9.823 17.866 1.00 95.19 189 THR A CA 1
ATOM 1443 C C . THR A 1 189 ? -7.899 8.420 18.091 1.00 95.19 189 THR A C 1
ATOM 1445 O O . THR A 1 189 ? -8.628 7.904 17.249 1.00 95.19 189 THR A O 1
ATOM 1448 N N . ARG A 1 190 ? -7.587 7.812 19.243 1.00 96.69 190 ARG A N 1
ATOM 1449 C CA . ARG A 1 190 ? -8.142 6.512 19.637 1.00 96.69 190 ARG A CA 1
ATOM 1450 C C . ARG A 1 190 ? -9.669 6.562 19.674 1.00 96.69 190 ARG A C 1
ATOM 1452 O O . ARG A 1 190 ? -10.316 5.729 19.051 1.00 96.69 190 ARG A O 1
ATOM 1459 N N . ASP A 1 191 ? -10.237 7.536 20.376 1.00 97.50 191 ASP A N 1
ATOM 1460 C CA . ASP A 1 191 ? -11.686 7.647 20.552 1.00 97.50 191 ASP A CA 1
ATOM 1461 C C . ASP A 1 191 ? -12.394 7.879 19.201 1.00 97.50 191 ASP A C 1
ATOM 1463 O O . ASP A 1 191 ? -13.426 7.262 18.945 1.00 97.50 191 ASP A O 1
ATOM 1467 N N . ALA A 1 192 ? -11.787 8.646 18.286 1.00 97.88 192 ALA A N 1
ATOM 1468 C CA . ALA A 1 192 ? -12.286 8.812 16.919 1.00 97.88 192 ALA A CA 1
ATOM 1469 C C . ALA A 1 192 ? -12.262 7.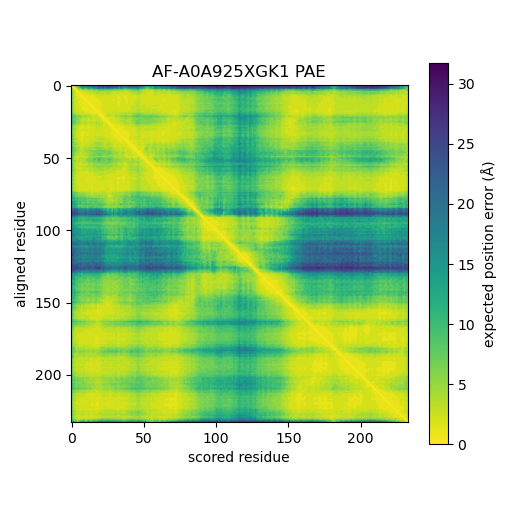507 16.095 1.00 97.88 192 ALA A C 1
ATOM 1471 O O . ALA A 1 192 ? -13.189 7.246 15.331 1.00 97.88 192 ALA A O 1
ATOM 1472 N N . LEU A 1 193 ? -11.232 6.666 16.250 1.00 97.81 193 LEU A N 1
ATOM 1473 C CA . LEU A 1 193 ? -11.169 5.351 15.595 1.00 97.81 193 LEU A CA 1
ATOM 1474 C C . LEU A 1 193 ? -12.233 4.392 16.145 1.00 97.81 193 LEU A C 1
ATOM 1476 O O . LEU A 1 193 ? -12.841 3.647 15.377 1.00 97.81 193 LEU A O 1
ATOM 1480 N N . VAL A 1 194 ? -12.490 4.427 17.456 1.00 98.19 194 VAL A N 1
ATOM 1481 C CA . VAL A 1 194 ? -13.557 3.632 18.090 1.00 98.19 194 VAL A CA 1
ATOM 1482 C C . VAL A 1 194 ? -14.930 4.074 17.597 1.00 98.19 194 VAL A C 1
ATOM 1484 O O . VAL A 1 194 ? -15.752 3.227 17.241 1.00 98.19 194 VAL A O 1
ATOM 1487 N N . GLU A 1 195 ? -15.179 5.382 17.544 1.00 98.25 195 GLU A N 1
ATOM 1488 C CA . GLU A 1 195 ? -16.418 5.940 17.001 1.00 98.25 195 GLU A CA 1
ATOM 1489 C C . GLU A 1 195 ? -16.601 5.543 15.532 1.00 98.25 195 GLU A C 1
ATOM 1491 O O . GLU A 1 195 ? -17.676 5.082 15.148 1.00 98.25 195 GLU A O 1
ATOM 1496 N N . PHE A 1 196 ? -15.537 5.648 14.730 1.00 98.31 196 PHE A N 1
ATOM 1497 C CA . PHE A 1 196 ? -15.535 5.229 13.333 1.00 98.31 196 PHE A CA 1
ATOM 1498 C C . PHE A 1 196 ? -15.919 3.752 13.189 1.00 98.31 196 PHE A C 1
ATOM 1500 O O . PHE A 1 196 ? -16.901 3.454 12.514 1.00 98.31 196 PHE A O 1
ATOM 1507 N N . LEU A 1 197 ? -15.214 2.839 13.866 1.00 98.06 197 LEU A N 1
ATOM 1508 C CA . LEU A 1 197 ? -15.487 1.403 13.764 1.00 98.06 197 LEU A CA 1
ATOM 1509 C C . LEU A 1 197 ? -16.907 1.061 14.240 1.00 98.06 197 LEU A C 1
ATOM 1511 O O . LEU A 1 197 ? -17.617 0.309 13.581 1.00 98.06 197 LEU A O 1
ATOM 1515 N N . THR A 1 198 ? -17.348 1.645 15.355 1.00 97.94 198 THR A N 1
ATOM 1516 C CA . THR A 1 198 ? -18.699 1.415 15.900 1.00 97.94 198 THR A CA 1
ATOM 1517 C C . THR A 1 198 ? -19.782 1.886 14.932 1.00 97.94 198 THR A C 1
ATOM 1519 O O . THR A 1 198 ? -20.792 1.203 14.754 1.00 97.94 198 THR A O 1
ATOM 1522 N N . ARG A 1 199 ? -19.567 3.029 14.271 1.00 98.00 199 ARG A N 1
ATOM 1523 C CA . ARG A 1 199 ? -20.485 3.569 13.264 1.00 98.00 199 ARG A CA 1
ATOM 1524 C C . ARG A 1 199 ? -20.550 2.684 12.021 1.00 98.00 199 ARG A C 1
ATOM 1526 O O . ARG A 1 199 ? -21.652 2.417 11.556 1.00 98.00 199 ARG A O 1
ATOM 1533 N N . GLU A 1 200 ? -19.410 2.217 11.514 1.00 97.38 200 GLU A N 1
ATOM 1534 C CA . GLU A 1 200 ? -19.369 1.339 10.334 1.00 97.38 200 GLU A CA 1
ATOM 1535 C C . GLU A 1 200 ? -19.980 -0.046 10.620 1.00 97.38 200 GLU A C 1
ATOM 1537 O O . GLU A 1 200 ? -20.660 -0.607 9.765 1.00 97.38 200 GLU A O 1
ATOM 1542 N N . LEU A 1 201 ? -19.808 -0.588 11.832 1.00 96.62 201 LEU A N 1
ATOM 1543 C CA . LEU A 1 201 ? -20.399 -1.879 12.210 1.00 96.62 201 LEU A CA 1
ATOM 1544 C C . LEU A 1 201 ? -21.880 -1.794 12.609 1.00 96.62 201 LEU A C 1
ATOM 1546 O O . LEU A 1 201 ? -22.566 -2.820 12.629 1.00 96.62 201 LEU A O 1
ATOM 1550 N N . GLY A 1 202 ? -22.364 -0.608 12.994 1.00 96.38 202 GLY A N 1
ATOM 1551 C CA . GLY A 1 202 ? -23.704 -0.402 13.556 1.00 96.38 202 GLY A CA 1
ATOM 1552 C C . GLY A 1 202 ? -23.910 -1.034 14.942 1.00 96.38 202 GLY A C 1
ATOM 1553 O O . GLY A 1 202 ? -25.030 -1.072 15.450 1.00 96.38 202 GLY A O 1
ATOM 1554 N N . THR A 1 203 ? -22.848 -1.554 15.558 1.00 95.44 203 THR A N 1
ATOM 1555 C CA . THR A 1 203 ? -22.849 -2.180 16.883 1.00 95.44 203 THR A CA 1
ATOM 1556 C C . THR A 1 203 ? -21.474 -2.032 17.525 1.00 95.44 203 THR A C 1
ATOM 1558 O O . THR A 1 203 ? -20.455 -1.948 16.845 1.00 95.44 203 THR A O 1
ATOM 1561 N N . ASP A 1 204 ? -21.447 -2.020 18.852 1.00 95.81 204 ASP A N 1
ATOM 1562 C CA . ASP A 1 204 ? -20.238 -2.084 19.667 1.00 95.81 204 ASP A CA 1
ATOM 1563 C C . ASP A 1 204 ? -19.743 -3.523 19.892 1.00 95.81 204 ASP A C 1
ATOM 1565 O O . ASP A 1 204 ? -18.635 -3.715 20.385 1.00 95.81 204 ASP A O 1
ATOM 1569 N N . SER A 1 205 ? -20.539 -4.540 19.542 1.00 95.69 205 SER A N 1
ATOM 1570 C CA . SER A 1 205 ? -20.247 -5.947 19.816 1.00 95.69 205 SER A CA 1
ATOM 1571 C C . SER A 1 205 ? -19.582 -6.641 18.627 1.00 95.69 205 SER A C 1
ATOM 1573 O O . SER A 1 205 ? -20.223 -6.913 17.612 1.00 95.69 205 SER A O 1
ATOM 1575 N N . ILE A 1 206 ? -18.316 -7.033 18.799 1.00 95.19 206 ILE A N 1
ATOM 1576 C CA . ILE A 1 206 ? -17.523 -7.760 17.792 1.00 95.19 206 ILE A CA 1
ATOM 1577 C C . ILE A 1 206 ? -18.171 -9.105 17.449 1.00 95.19 206 ILE A C 1
ATOM 1579 O O . ILE A 1 206 ? -18.304 -9.452 16.280 1.00 95.19 206 ILE A O 1
ATOM 1583 N N . GLY A 1 207 ? -18.686 -9.825 18.451 1.00 92.88 207 GLY A N 1
ATOM 1584 C CA . GLY A 1 207 ? -19.348 -11.117 18.240 1.00 92.88 207 GLY A CA 1
ATOM 1585 C C . GLY A 1 207 ? -20.562 -11.050 17.303 1.00 92.88 207 GLY A C 1
ATOM 1586 O O . GLY A 1 207 ? -20.811 -11.997 16.558 1.00 92.88 207 GLY A O 1
ATOM 1587 N N . ARG A 1 208 ? -21.293 -9.925 17.291 1.00 93.44 208 ARG A N 1
ATOM 1588 C CA . ARG A 1 208 ? -22.450 -9.717 16.401 1.00 93.44 208 ARG A CA 1
ATOM 1589 C C . ARG A 1 208 ? -22.054 -9.412 14.957 1.00 93.44 208 ARG A C 1
ATOM 1591 O O . ARG A 1 208 ? -22.840 -9.694 14.060 1.00 93.44 208 ARG A O 1
ATOM 1598 N N . ALA A 1 209 ? -20.861 -8.861 14.744 1.00 94.44 209 ALA A N 1
ATOM 1599 C CA . ALA A 1 209 ? -20.395 -8.402 13.441 1.00 94.44 209 ALA A CA 1
ATOM 1600 C C . ALA A 1 209 ? -19.491 -9.408 12.702 1.00 94.44 209 ALA A C 1
ATOM 1602 O O . ALA A 1 209 ? -18.944 -9.094 11.648 1.00 94.44 209 ALA A O 1
ATOM 1603 N N . THR A 1 210 ? -19.329 -10.625 13.231 1.00 92.88 210 THR A N 1
ATOM 1604 C CA . THR A 1 210 ? -18.389 -11.655 12.730 1.00 92.88 210 THR A CA 1
ATOM 1605 C C . THR A 1 210 ? -18.521 -11.991 11.255 1.00 92.88 210 THR A C 1
ATOM 1607 O O . THR A 1 210 ? -17.531 -12.334 10.622 1.00 92.88 210 THR A O 1
ATOM 1610 N N . THR A 1 211 ? -19.707 -11.852 10.677 1.00 93.38 211 THR A N 1
ATOM 1611 C CA . THR A 1 211 ? -19.945 -12.179 9.268 1.00 93.38 211 THR A CA 1
ATOM 1612 C C . THR A 1 211 ? -19.672 -11.028 8.298 1.00 93.38 211 THR A C 1
ATOM 1614 O O . THR A 1 211 ? -19.669 -11.269 7.094 1.00 93.38 211 THR A O 1
ATOM 1617 N N . TYR A 1 212 ? -19.471 -9.794 8.780 1.00 94.75 212 TYR A N 1
ATOM 1618 C CA . TYR A 1 212 ? -19.380 -8.603 7.921 1.00 94.75 212 TYR A CA 1
ATOM 1619 C C . TYR A 1 212 ? -18.358 -7.543 8.371 1.00 94.75 212 TYR A C 1
ATOM 1621 O O . TYR A 1 212 ? -18.224 -6.514 7.712 1.00 94.75 212 TYR A O 1
ATOM 1629 N N . MET A 1 213 ? -17.624 -7.754 9.471 1.00 96.12 213 MET A N 1
ATOM 1630 C CA . MET A 1 213 ? -16.716 -6.731 10.011 1.00 96.12 213 MET A CA 1
ATOM 1631 C C . MET A 1 213 ? -15.428 -6.516 9.206 1.00 96.12 213 MET A C 1
ATOM 1633 O O . MET A 1 213 ? -14.764 -5.503 9.411 1.00 96.12 213 MET A O 1
ATOM 1637 N N . GLU A 1 214 ? -15.072 -7.429 8.301 1.00 96.56 214 GLU A N 1
ATOM 1638 C CA . GLU A 1 214 ? -13.793 -7.412 7.580 1.00 96.56 214 GLU A CA 1
ATOM 1639 C C . GLU A 1 214 ? -13.531 -6.080 6.858 1.00 96.56 214 GLU A C 1
ATOM 1641 O O . GLU A 1 214 ? -12.461 -5.492 7.015 1.00 96.56 214 GLU A O 1
ATOM 1646 N N . ASP A 1 215 ? -14.518 -5.549 6.133 1.00 96.31 215 ASP A N 1
ATOM 1647 C CA . ASP A 1 215 ? -14.370 -4.291 5.390 1.00 96.31 215 ASP A CA 1
ATOM 1648 C C . ASP A 1 215 ? -14.205 -3.084 6.327 1.00 96.31 215 ASP A C 1
ATOM 1650 O O . ASP A 1 215 ? -13.312 -2.253 6.136 1.00 96.31 215 ASP A O 1
ATOM 1654 N N . ALA A 1 216 ? -15.003 -3.016 7.396 1.00 97.19 216 ALA A N 1
ATOM 1655 C CA . ALA A 1 216 ? -14.904 -1.955 8.398 1.00 97.19 216 ALA A CA 1
ATOM 1656 C C . ALA A 1 216 ? -13.555 -1.998 9.141 1.00 97.19 216 ALA A C 1
ATOM 1658 O O . ALA A 1 216 ? -12.952 -0.953 9.426 1.00 97.19 216 ALA A O 1
ATOM 1659 N N . LEU A 1 217 ? -13.036 -3.200 9.412 1.00 97.56 217 LEU A N 1
ATOM 1660 C CA . LEU A 1 217 ? -11.704 -3.399 9.981 1.00 97.56 217 LEU A CA 1
ATOM 1661 C C . LEU A 1 217 ? -10.613 -2.959 9.003 1.00 97.56 217 LEU A C 1
ATOM 1663 O O . LEU A 1 217 ? -9.707 -2.235 9.413 1.00 97.56 217 LEU A O 1
ATOM 1667 N N . ARG A 1 218 ? -10.711 -3.298 7.711 1.00 97.50 218 ARG A N 1
ATOM 1668 C CA . ARG A 1 218 ? -9.768 -2.832 6.673 1.00 97.50 218 ARG A CA 1
ATOM 1669 C C . ARG A 1 218 ? -9.732 -1.308 6.592 1.00 97.50 218 ARG A C 1
ATOM 1671 O O . ARG A 1 218 ? -8.648 -0.727 6.559 1.00 97.50 218 ARG A O 1
ATOM 1678 N N . MET A 1 219 ? -10.889 -0.648 6.636 1.00 97.06 219 MET A N 1
ATOM 1679 C CA . MET A 1 219 ? -10.976 0.818 6.661 1.00 97.06 219 MET A CA 1
ATOM 1680 C C . MET A 1 219 ? -10.347 1.409 7.929 1.00 97.06 219 MET A C 1
ATOM 1682 O O . MET A 1 219 ? -9.562 2.353 7.849 1.00 97.06 219 MET A O 1
ATOM 1686 N N . THR A 1 220 ? -10.632 0.827 9.095 1.00 97.38 220 THR A N 1
ATOM 1687 C CA . THR A 1 220 ? -10.064 1.274 10.378 1.00 97.38 220 THR A CA 1
ATOM 1688 C C . THR A 1 220 ? -8.544 1.116 10.397 1.00 97.38 220 THR A C 1
ATOM 1690 O O . THR A 1 220 ? -7.819 2.037 10.773 1.00 97.38 220 THR A O 1
ATOM 1693 N N . VAL A 1 221 ? -8.038 -0.022 9.924 1.00 97.50 221 VAL A N 1
ATOM 1694 C CA . VAL A 1 221 ? -6.603 -0.284 9.794 1.00 97.50 221 VAL A CA 1
ATOM 1695 C C . VAL A 1 221 ? -5.951 0.693 8.818 1.00 97.50 221 VAL A C 1
ATOM 1697 O O . VAL A 1 221 ? -4.873 1.210 9.107 1.00 97.50 221 VAL A O 1
ATOM 1700 N N . HIS A 1 222 ? -6.609 1.021 7.705 1.00 96.69 222 HIS A N 1
ATOM 1701 C CA . HIS A 1 222 ? -6.113 2.033 6.774 1.00 96.69 222 HIS A CA 1
ATOM 1702 C C . HIS A 1 222 ? -5.952 3.408 7.448 1.00 96.69 222 HIS A C 1
ATOM 1704 O O . HIS A 1 222 ? -4.933 4.077 7.248 1.00 96.69 222 HIS A O 1
ATOM 1710 N N . LEU A 1 223 ? -6.908 3.809 8.296 1.00 95.50 223 LEU A N 1
ATOM 1711 C CA . LEU A 1 223 ? -6.808 5.043 9.082 1.00 95.50 223 LEU A CA 1
ATOM 1712 C C . LEU A 1 223 ? -5.639 4.991 10.073 1.00 95.50 223 LEU A C 1
ATOM 1714 O O . LEU A 1 223 ? -4.858 5.941 10.125 1.00 95.50 223 LEU A O 1
ATOM 1718 N N . ILE A 1 224 ? -5.462 3.876 10.793 1.00 95.69 224 ILE A N 1
ATOM 1719 C CA . ILE A 1 224 ? -4.320 3.667 11.704 1.00 95.69 224 ILE A CA 1
ATOM 1720 C C . ILE A 1 224 ? -2.997 3.799 10.940 1.00 95.69 224 ILE A C 1
ATOM 1722 O O . ILE A 1 224 ? -2.101 4.522 11.374 1.00 95.69 224 ILE A O 1
ATOM 1726 N N . MET A 1 225 ? -2.878 3.164 9.774 1.00 93.31 225 MET A N 1
ATOM 1727 C CA . MET A 1 225 ? -1.661 3.207 8.955 1.00 93.31 225 MET A CA 1
ATOM 1728 C C . MET A 1 225 ? -1.378 4.590 8.349 1.00 93.31 225 MET A C 1
ATOM 1730 O O . MET A 1 225 ? -0.237 4.895 7.999 1.00 93.31 225 MET A O 1
ATOM 1734 N N . SER A 1 226 ? -2.398 5.442 8.258 1.00 90.75 226 SER A N 1
ATOM 1735 C CA . SER A 1 226 ? -2.282 6.825 7.784 1.00 90.75 226 SER A CA 1
ATOM 1736 C C . SER A 1 226 ? -1.864 7.805 8.888 1.00 90.75 226 SER A C 1
ATOM 1738 O O . SER A 1 226 ? -1.596 8.973 8.605 1.00 90.75 226 SER A O 1
ATOM 1740 N N . THR A 1 227 ? -1.778 7.352 10.143 1.00 90.38 227 THR A N 1
ATOM 1741 C CA . THR A 1 227 ? -1.343 8.197 11.261 1.00 90.38 227 THR A CA 1
ATOM 1742 C C . THR A 1 227 ? 0.159 8.514 11.198 1.00 90.38 227 THR A C 1
ATOM 1744 O O . THR A 1 227 ? 0.952 7.700 10.704 1.00 90.38 227 THR A O 1
ATOM 1747 N N . PRO A 1 228 ? 0.593 9.680 11.716 1.00 87.06 228 PRO A N 1
ATOM 1748 C CA . PRO A 1 228 ? 2.013 9.995 11.873 1.00 87.06 228 PRO A CA 1
ATOM 1749 C C . PRO A 1 228 ? 2.767 8.966 12.724 1.00 87.06 228 PRO A C 1
ATOM 1751 O O . PRO A 1 228 ? 3.908 8.626 12.414 1.00 87.06 228 PRO A O 1
ATOM 1754 N N . GLU A 1 229 ? 2.127 8.439 13.767 1.00 89.88 229 GLU A N 1
ATOM 1755 C CA . GLU A 1 229 ? 2.689 7.456 14.693 1.00 89.88 229 GLU A CA 1
ATOM 1756 C C . GLU A 1 229 ? 3.083 6.162 13.972 1.00 89.88 229 GLU A C 1
ATOM 1758 O O . GLU A 1 229 ? 4.124 5.578 14.276 1.00 89.88 229 GLU A O 1
ATOM 1763 N N . TYR A 1 230 ? 2.311 5.742 12.966 1.00 90.19 230 TYR A N 1
ATOM 1764 C CA . TYR A 1 230 ? 2.621 4.546 12.179 1.00 90.19 230 TYR A CA 1
ATOM 1765 C C . TYR A 1 230 ? 3.870 4.711 11.296 1.00 90.19 230 TYR A C 1
ATOM 1767 O O . TYR A 1 230 ? 4.553 3.732 10.962 1.00 90.19 230 TYR A O 1
ATOM 1775 N N . GLN A 1 231 ? 4.227 5.950 10.945 1.00 85.12 231 GLN A N 1
ATOM 1776 C CA . GLN A 1 231 ? 5.413 6.242 10.131 1.00 85.12 231 GLN A CA 1
ATOM 1777 C C . GLN A 1 231 ? 6.725 6.036 10.894 1.00 85.12 231 GLN A C 1
ATOM 1779 O O . GLN A 1 231 ? 7.784 5.875 10.278 1.00 85.12 231 GLN A O 1
ATOM 1784 N N . LEU A 1 232 ? 6.644 6.000 12.222 1.00 82.62 232 LEU A N 1
ATOM 1785 C CA . LEU A 1 232 ? 7.771 5.808 13.122 1.00 82.62 232 LEU A CA 1
ATOM 1786 C C . LEU A 1 232 ? 8.009 4.316 13.384 1.00 82.62 232 LEU A C 1
ATOM 1788 O O . LEU A 1 232 ? 7.068 3.522 13.492 1.00 82.62 232 LEU A O 1
ATOM 1792 N N . ALA A 1 233 ? 9.280 3.928 13.463 1.00 66.12 233 ALA A N 1
ATOM 1793 C CA . ALA A 1 233 ? 9.729 2.623 13.948 1.00 66.12 233 ALA A CA 1
ATOM 1794 C C . ALA A 1 233 ? 10.149 2.701 15.415 1.00 66.12 233 ALA A C 1
ATOM 1796 O O . ALA A 1 233 ? 10.743 3.718 15.835 1.00 66.12 233 ALA A O 1
#

Mean predicted aligned error: 7.34 Å

Solvent-accessible surface area (backb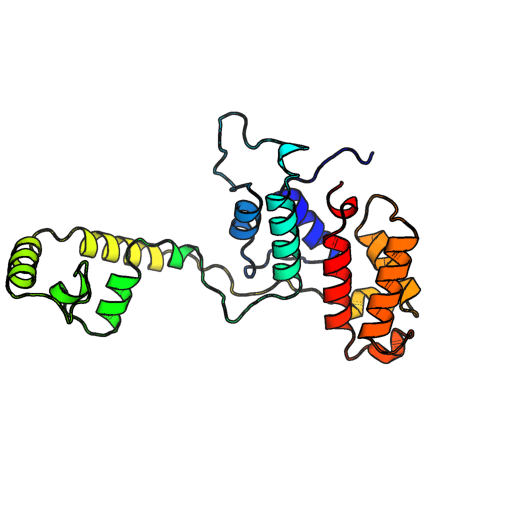one atoms only — not comparable to full-atom values): 13432 Å² total; per-residue (Å²): 130,75,82,46,42,50,49,43,64,56,42,53,53,48,51,33,58,61,57,61,39,89,61,86,30,40,31,53,39,61,62,60,50,16,37,64,42,72,44,47,79,100,54,58,89,44,98,86,40,69,84,65,46,70,74,60,66,42,76,68,34,52,51,36,49,38,50,46,47,42,31,51,63,58,52,65,75,85,74,66,68,58,58,88,75,63,73,56,96,44,65,63,40,56,46,31,49,72,74,67,43,53,72,67,51,24,67,40,93,63,64,56,92,72,58,49,75,68,55,51,57,54,46,63,68,42,60,86,70,47,62,66,60,54,50,47,53,52,48,52,59,49,54,74,72,54,83,76,73,55,94,38,56,54,62,65,58,64,47,67,63,36,63,78,78,22,60,32,34,60,47,34,47,51,51,51,46,63,66,62,34,80,52,91,75,58,68,70,61,53,52,51,52,26,52,49,43,24,61,69,64,74,45,53,45,42,78,81,34,70,91,66,41,48,63,47,47,39,53,49,50,42,55,53,61,57,35,74,53,43,53,39,69

Radius of gyration: 24.38 Å; Cα contacts (8 Å, |Δi|>4): 249; chains: 1; bounding box: 51×31×73 Å

Sequence (233 aa):
YGGHIKGPVEHLVTLMKHLGIDAVPGVPDFNQSTIAMGQHLLNPPSVAGWAGGKAWITPGLLIARGNVAREVLVPDMTGFRDWNFAAGTDSVLGSRLRDGYDIGAATAVSDPSRMSTFDMVALERDEQFNTRISGYIGWQQAARKLIPTPRHAAQFDLTQMVQSEAKTTAEAVDYLLWRMLRVPTAKATRDALVEFLTRELGTDSIGRATTYMEDALRMTVHLIMSTPEYQLA

Secondary structure (DSSP, 8-state):
---PBPPHHHHHHHHHHHHT--S--TBTTHHHHHHHTT--TT--SSTT-S--GGGG-SHHHHHHHHHHHHHHHS--SSS---HHHHS-TTHHHHHHHHTT--HHHHT-SS-GGG--HHHHHHHHHHGGG-HHHHHHHHHHHHHTTSPPPP--B----HHHHHHTT-SBHHHHHHHHHHHH-SSPPPHHHHHHHHHHHHHHHTSSBGGGGTTTHHHHHHHHHHHHHTSTGGGB-

pLDDT: mean 88.27, std 9.06, range [46.81, 98.31]

Foldseek 3Di:
DWQFFQQQLRLVVLLCVLQVFPDQAVFVDSQVLNVQLPARPPDAPDPVGHDGGCVSDDPSNLVSQLVSLLRQLPPDLPPDDFCLLVVADQPQLVVCVVVPDDNLLSLDPDHSVPDDPVSSVVSVVCVVPDVVVVSVVVSVVVVVVDDTRDSGHGDGFLLVVQVVQDFFLLRSLVSSCVSQFPDDDDPVLSVVLSVQLCVVQVHGTSVVSSVPSSVSSSVSNSSSCSDPRNSID